Protein AF-A0A0L0NVH7-F1 (afdb_monomer_lite)

InterPro domains:
  IPR021384 Mediator complex, subunit Med21 [PF11221] (30-185)
  IPR021384 Mediator complex, subunit Med21 [PTHR13381] (30-192)
  IPR037212 Mediator complex, subunit Med7/Med21-like [SSF140718] (31-183)

Foldseek 3Di:
DDDDDDPDDDPPPPPPPPPDPPVVVVVVVQVVLVVVLVVLVVVLVVLVVVLVVLCVVVVDDDQPDPDCPPPSNVVVPDDDPDDDDPDDDDDDDDDDDDDDDDDPDPDDDSVVVSVVSVVVSVVSVVVSVVSLVPNPCVPPDPVNVVVVVVVVVVVVVVVVVVVVVVVVVVVVVVVVVVVVVVVVVVVVVVVVD

Radius of gyration: 39.33 Å; chains: 1; bounding box: 90×64×109 Å

Secondary structure (DSSP, 8-state):
---------------------HHHHHHHHHHHHHHHHHHHHHHHHHHHHHHHHHHHHH-PPPPSSSSTT-HHHHHHTSPPTTS---------------------PPPPPHHHHHHHHHHHHHHHHHHHHHHHHT-TTTT--HHHHHHHHHHHHHHHHHHHHHHHHHHHHHHHHHHHHHHHHHHHHHHHHHHH-

Organism: Candidozyma auris (NCBI:txid498019)

Sequence (193 aa):
MNLQPIGCILHAHITPVSRKRKANSTFLAMSDRLTQLQICLDQLVAQFNATINYVNTQGELAPLDEDKTSVINMAANAPLPGTKKENAEQQSQGGNSEASGASSRPKPSFDSVINELSTDIILKSRQISMIIDSLPGIGTLPETQLKMIGDLIEELDEVEKQREAKIKEKDELLKWCEDLIVDVSHGIFKTRT

pLDDT: mean 71.22, std 21.21, range [26.12, 97.31]

Structure (mmCIF, N/CA/C/O backbone):
data_AF-A0A0L0NVH7-F1
#
_entry.id   AF-A0A0L0NVH7-F1
#
loop_
_atom_site.group_PDB
_atom_site.id
_atom_site.type_symbol
_atom_site.label_atom_id
_atom_site.label_alt_id
_atom_site.label_comp_id
_atom_site.label_asym_id
_atom_site.label_entity_id
_atom_site.label_seq_id
_atom_site.pdbx_PDB_ins_code
_atom_site.Cartn_x
_atom_site.Cartn_y
_atom_site.Cartn_z
_atom_site.occupancy
_atom_site.B_iso_or_equiv
_atom_site.auth_seq_id
_atom_site.auth_comp_id
_atom_site.auth_asym_id
_atom_site.auth_atom_id
_atom_site.pdbx_PDB_model_num
ATOM 1 N N . MET A 1 1 ? -33.188 41.394 45.958 1.00 38.72 1 MET A N 1
ATOM 2 C CA . MET A 1 1 ? -34.129 41.054 44.868 1.00 38.72 1 MET A CA 1
ATOM 3 C C . MET A 1 1 ? -33.342 41.204 43.572 1.00 38.72 1 MET A C 1
ATOM 5 O O . MET A 1 1 ? -33.153 42.320 43.128 1.00 38.72 1 MET A O 1
ATOM 9 N N . ASN A 1 2 ? -32.507 40.240 43.186 1.00 41.91 2 ASN A N 1
ATOM 10 C CA . ASN A 1 2 ? -32.821 38.902 42.669 1.00 41.91 2 ASN A CA 1
ATOM 11 C C . ASN A 1 2 ? -33.554 38.999 41.323 1.00 41.91 2 ASN A C 1
ATOM 13 O O . ASN A 1 2 ? -34.722 39.362 41.326 1.00 41.91 2 ASN A O 1
ATOM 17 N N . LEU A 1 3 ? -32.825 38.749 40.229 1.00 41.28 3 LEU A N 1
ATOM 18 C CA . LEU A 1 3 ? -33.244 37.951 39.069 1.00 41.28 3 LEU A CA 1
ATOM 19 C C . LEU A 1 3 ? -32.033 37.788 38.117 1.00 41.28 3 LEU A C 1
ATOM 21 O O . LEU A 1 3 ? -31.679 38.698 37.371 1.00 41.28 3 LEU A O 1
ATOM 25 N N . GLN A 1 4 ? -31.379 36.625 38.176 1.00 43.84 4 GLN A N 1
ATOM 26 C CA . GLN A 1 4 ? -30.527 36.095 37.102 1.00 43.84 4 GLN A CA 1
ATOM 27 C C . GLN A 1 4 ? -31.413 35.297 36.132 1.00 43.84 4 GLN A C 1
ATOM 29 O O . GLN A 1 4 ? -32.248 34.524 36.606 1.00 43.84 4 GLN A O 1
ATOM 34 N N . PRO A 1 5 ? -31.208 35.371 34.807 1.00 49.81 5 PRO A N 1
ATOM 35 C CA . PRO A 1 5 ? -31.706 34.351 33.902 1.00 49.81 5 PRO A CA 1
ATOM 36 C C . PRO A 1 5 ? -30.690 33.205 33.805 1.00 49.81 5 PRO A C 1
ATOM 38 O O . PRO A 1 5 ? -29.581 33.350 33.292 1.00 49.81 5 PRO A O 1
ATOM 41 N N . ILE A 1 6 ? -31.102 32.052 34.323 1.00 50.00 6 ILE A N 1
ATOM 42 C CA . ILE A 1 6 ? -30.464 30.749 34.147 1.00 50.00 6 ILE A CA 1
ATOM 43 C C . ILE A 1 6 ? -30.726 30.315 32.700 1.00 50.00 6 ILE A C 1
ATOM 45 O O . ILE A 1 6 ? -31.843 29.952 32.349 1.00 50.00 6 ILE A O 1
ATOM 49 N N . GLY A 1 7 ? -29.699 30.376 31.857 1.00 41.56 7 GLY A N 1
ATOM 50 C CA . GLY A 1 7 ? -29.701 29.825 30.500 1.00 41.56 7 GLY A CA 1
ATOM 51 C C . GLY A 1 7 ? -28.622 28.758 30.369 1.00 41.56 7 GLY A C 1
ATOM 52 O O . GLY A 1 7 ? -27.663 28.930 29.622 1.00 41.56 7 GLY A O 1
ATOM 53 N N . CYS A 1 8 ? -28.724 27.695 31.169 1.00 39.62 8 CYS A N 1
ATOM 54 C CA . CYS A 1 8 ? -27.818 26.556 31.089 1.00 39.62 8 CYS A CA 1
ATOM 55 C C . CYS A 1 8 ? -28.119 25.709 29.844 1.00 39.62 8 CYS A C 1
ATOM 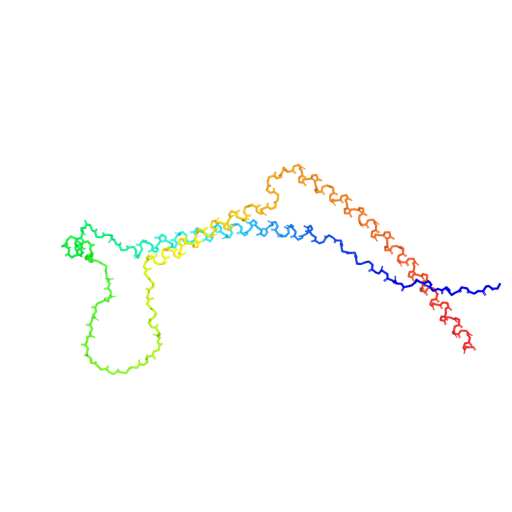57 O O . CYS A 1 8 ? -29.186 25.121 29.722 1.00 39.62 8 CYS A O 1
ATOM 59 N N . ILE A 1 9 ? -27.126 25.655 28.956 1.00 48.59 9 ILE A N 1
ATOM 60 C CA . ILE A 1 9 ? -26.458 24.418 28.534 1.00 48.59 9 ILE A CA 1
ATOM 61 C C . ILE A 1 9 ? -27.406 23.290 28.093 1.00 48.59 9 ILE A C 1
ATOM 63 O O . ILE A 1 9 ? -27.777 22.424 28.877 1.00 48.59 9 ILE A O 1
ATOM 67 N N . LEU A 1 10 ? -27.678 23.227 26.788 1.00 45.06 10 LEU A N 1
ATOM 68 C CA . LEU A 1 10 ? -27.978 21.958 26.124 1.00 45.06 10 LEU A CA 1
ATOM 69 C C . LEU A 1 10 ? -27.436 21.958 24.686 1.00 45.06 10 LEU A C 1
ATOM 71 O O . LEU A 1 10 ? -28.172 21.836 23.715 1.00 45.06 10 LEU A O 1
ATOM 75 N N . HIS A 1 11 ? -26.117 22.106 24.543 1.00 38.16 11 HIS A N 1
ATOM 76 C CA . HIS A 1 11 ? -25.425 21.607 23.355 1.00 38.16 11 HIS A CA 1
ATOM 77 C C . HIS A 1 11 ? -25.011 20.169 23.656 1.00 38.16 11 HIS A C 1
ATOM 79 O O . HIS A 1 11 ? -23.987 19.919 24.291 1.00 38.16 11 HIS A O 1
ATOM 85 N N . ALA A 1 12 ? -25.858 19.229 23.235 1.00 45.97 12 ALA A N 1
ATOM 86 C CA . ALA A 1 12 ? -25.551 17.810 23.193 1.00 45.97 12 ALA A CA 1
ATOM 87 C C . ALA A 1 12 ? -24.354 17.597 22.258 1.00 45.97 12 ALA A C 1
ATOM 89 O O . ALA A 1 12 ? -24.488 17.459 21.043 1.00 45.97 12 ALA A O 1
ATOM 90 N N . HIS A 1 13 ? -23.162 17.615 22.843 1.00 40.22 13 HIS A N 1
ATOM 91 C CA . HIS A 1 13 ? -21.930 17.229 22.186 1.00 40.22 13 HIS A CA 1
ATOM 92 C C . HIS A 1 13 ? -21.926 15.702 22.074 1.00 40.22 13 HIS A C 1
ATOM 94 O O . HIS A 1 13 ? -21.343 14.995 22.894 1.00 40.22 13 HIS A O 1
ATOM 100 N N . ILE A 1 14 ? -22.625 15.188 21.060 1.00 46.81 14 ILE A N 1
ATOM 10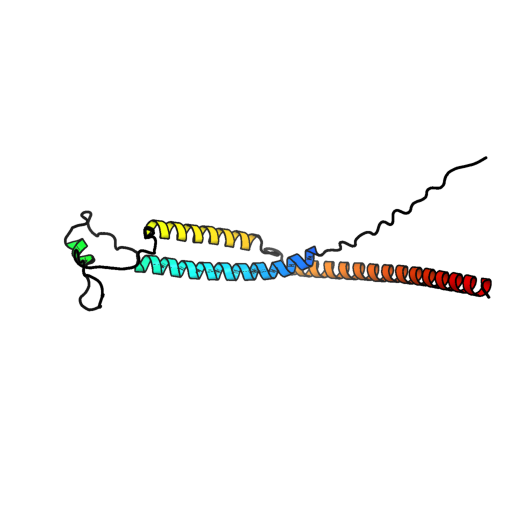1 C CA . ILE A 1 14 ? -22.396 13.840 20.546 1.00 46.81 14 ILE A CA 1
ATOM 102 C C . ILE A 1 14 ? -20.970 13.860 20.002 1.00 46.81 14 ILE A C 1
ATOM 104 O O . ILE A 1 14 ? -20.720 14.321 18.893 1.00 46.81 14 ILE A O 1
ATOM 108 N N . THR A 1 15 ? -20.014 13.424 20.815 1.00 45.91 15 THR A N 1
ATOM 109 C CA . THR A 1 15 ? -18.661 13.109 20.369 1.00 45.91 15 THR A CA 1
ATOM 110 C C . THR A 1 15 ? -18.765 11.909 19.426 1.00 45.91 15 THR A C 1
ATOM 112 O O . THR A 1 15 ? -19.093 10.811 19.885 1.00 45.91 15 THR A O 1
ATOM 115 N N . PRO A 1 16 ? -18.475 12.042 18.120 1.00 40.75 16 PRO A N 1
ATOM 116 C CA . PRO A 1 16 ? -18.252 10.865 17.303 1.00 40.75 16 PRO A CA 1
ATOM 117 C C . PRO A 1 16 ? -16.978 10.179 17.807 1.00 40.75 16 PRO A C 1
ATOM 119 O O . PRO A 1 16 ? -15.889 10.757 17.797 1.00 40.75 16 PRO A O 1
ATOM 122 N N . VAL A 1 17 ? -17.116 8.931 18.257 1.00 46.59 17 VAL A N 1
ATOM 123 C CA . VAL A 1 17 ? -16.001 8.011 18.506 1.00 46.59 17 VAL A CA 1
ATOM 124 C C . VAL A 1 17 ? -15.360 7.685 17.155 1.00 46.59 17 VAL A C 1
ATOM 126 O O . VAL A 1 17 ? -15.610 6.655 16.538 1.00 46.59 17 VAL A O 1
ATOM 129 N N . SER A 1 18 ? -14.519 8.593 16.670 1.00 49.69 18 SER A N 1
ATOM 130 C CA . SER A 1 18 ? -13.604 8.363 15.554 1.00 49.69 18 SER A CA 1
ATOM 131 C C . SER A 1 18 ? -12.388 7.584 16.065 1.00 49.69 18 SER A C 1
ATOM 133 O O . SER A 1 18 ? -11.266 8.086 16.085 1.00 49.69 18 SER A O 1
ATOM 135 N N . ARG A 1 19 ? -12.599 6.350 16.541 1.00 47.66 19 ARG A N 1
ATOM 136 C CA . ARG A 1 19 ? -11.511 5.451 16.960 1.00 47.66 19 ARG A CA 1
ATOM 137 C C . ARG A 1 19 ? -10.939 4.724 15.742 1.00 47.66 19 ARG A C 1
ATOM 139 O O . ARG A 1 19 ? -11.607 3.918 15.105 1.00 47.66 19 ARG A O 1
ATOM 146 N N . LYS A 1 20 ? -9.683 5.055 15.428 1.00 48.06 20 LYS A N 1
ATOM 147 C CA . LYS A 1 20 ? -8.670 4.223 14.754 1.00 48.06 20 LYS A CA 1
ATOM 148 C C . LYS A 1 20 ? -9.175 3.244 13.669 1.00 48.06 20 LYS A C 1
ATOM 150 O O . LYS A 1 20 ? -8.911 2.052 13.729 1.00 48.06 20 LYS A O 1
ATOM 155 N N . ARG A 1 21 ? -9.726 3.750 12.559 1.00 42.91 21 ARG A N 1
ATOM 156 C CA . ARG A 1 21 ? -9.699 3.000 11.276 1.00 42.91 21 ARG A CA 1
ATOM 157 C C . ARG A 1 21 ? -8.318 2.987 10.605 1.00 42.91 21 ARG A C 1
ATOM 159 O O . ARG A 1 21 ? -8.155 2.388 9.548 1.00 42.91 21 ARG A O 1
ATOM 166 N N . LYS A 1 22 ? -7.318 3.658 11.189 1.00 46.81 22 LYS A N 1
ATOM 167 C CA . LYS A 1 22 ? -6.007 3.822 10.552 1.00 46.81 22 LYS A CA 1
ATOM 168 C C . LYS A 1 22 ? -5.185 2.527 10.561 1.00 46.81 22 LYS A C 1
ATOM 170 O O . LYS A 1 22 ? -4.561 2.243 9.552 1.00 46.81 22 LYS A O 1
ATOM 175 N N . ALA A 1 23 ? -5.276 1.710 11.618 1.00 49.28 23 ALA A N 1
ATOM 176 C CA . ALA A 1 23 ? -4.489 0.477 11.761 1.00 49.28 23 ALA A CA 1
ATOM 177 C C . ALA A 1 23 ? -4.936 -0.654 10.809 1.00 49.28 23 ALA A C 1
ATOM 179 O O . ALA A 1 23 ? -4.098 -1.254 10.135 1.00 49.28 23 ALA A O 1
ATOM 180 N N . ASN A 1 24 ? -6.249 -0.879 10.658 1.00 44.22 24 ASN A N 1
ATOM 181 C CA . ASN A 1 24 ? -6.768 -1.898 9.731 1.00 44.22 24 ASN A CA 1
ATOM 182 C C . ASN A 1 24 ? -6.586 -1.511 8.255 1.00 44.22 24 ASN A C 1
ATOM 184 O O . ASN A 1 24 ? -6.377 -2.382 7.415 1.00 44.22 24 ASN A O 1
ATOM 188 N N . SER A 1 25 ? -6.604 -0.210 7.938 1.00 46.91 25 SER A N 1
ATOM 189 C CA . SER A 1 25 ? -6.302 0.267 6.583 1.00 46.91 25 SER A CA 1
ATOM 190 C C . SER A 1 25 ? -4.847 0.000 6.197 1.00 46.91 25 SER A C 1
ATOM 192 O O . SER A 1 25 ? -4.583 -0.328 5.045 1.00 46.91 25 SER A O 1
ATOM 194 N N . THR A 1 26 ? -3.904 0.121 7.136 1.00 52.88 26 THR A N 1
ATOM 195 C CA . THR A 1 26 ? -2.488 -0.177 6.878 1.00 52.88 26 THR A CA 1
ATOM 196 C C . THR A 1 26 ? -2.218 -1.664 6.684 1.00 52.88 26 THR A C 1
ATOM 198 O O . THR A 1 26 ? -1.390 -1.982 5.844 1.00 52.88 26 THR A O 1
ATOM 201 N N . PHE A 1 27 ? -2.913 -2.576 7.379 1.00 48.00 27 PHE A N 1
ATOM 202 C CA . PHE A 1 27 ? -2.698 -4.025 7.221 1.00 48.00 27 PHE A CA 1
ATOM 203 C C . PHE A 1 27 ? -3.230 -4.573 5.885 1.00 48.00 27 PHE A C 1
ATOM 205 O O . PHE A 1 27 ? -2.530 -5.314 5.198 1.00 48.00 27 PHE A O 1
ATOM 212 N N . LEU A 1 28 ? -4.422 -4.138 5.457 1.00 47.91 28 LEU A N 1
ATOM 213 C CA . LEU A 1 28 ? -4.937 -4.436 4.112 1.00 47.91 28 LEU A CA 1
ATOM 214 C C . LEU A 1 28 ? -4.070 -3.794 3.013 1.00 47.91 28 LEU A C 1
ATOM 216 O O . LEU A 1 28 ? -3.830 -4.430 1.992 1.00 47.91 28 LEU A O 1
ATOM 220 N N . ALA A 1 29 ? -3.506 -2.603 3.251 1.00 49.56 29 ALA A N 1
ATOM 221 C CA . ALA A 1 29 ? -2.498 -2.016 2.364 1.00 49.56 29 ALA A CA 1
ATOM 222 C C . ALA A 1 29 ? -1.133 -2.748 2.403 1.00 49.56 29 ALA A C 1
ATOM 224 O O . ALA A 1 29 ? -0.428 -2.741 1.396 1.00 49.56 29 ALA A O 1
ATOM 225 N N . MET A 1 30 ? -0.749 -3.403 3.516 1.00 54.41 30 MET A N 1
ATOM 226 C CA . MET A 1 30 ? 0.515 -4.161 3.628 1.00 54.41 30 MET A CA 1
ATOM 227 C C . MET A 1 30 ? 0.563 -5.328 2.639 1.00 54.41 30 MET A C 1
ATOM 229 O O . MET A 1 30 ? 1.554 -5.493 1.928 1.00 54.41 30 MET A O 1
ATOM 233 N N . SER A 1 31 ? -0.492 -6.150 2.610 1.00 55.06 31 SER A N 1
ATOM 234 C CA . SER A 1 31 ? -0.561 -7.329 1.736 1.00 55.06 31 SER A CA 1
ATOM 235 C C . SER A 1 31 ? -0.782 -6.935 0.273 1.00 55.06 31 SER A C 1
ATOM 237 O O . SER A 1 31 ? -0.197 -7.545 -0.626 1.00 55.06 31 SER A O 1
ATOM 239 N N . ASP A 1 32 ? -1.542 -5.860 0.039 1.00 71.62 32 ASP A N 1
ATOM 240 C CA . ASP A 1 32 ? -1.750 -5.290 -1.291 1.00 71.62 32 ASP A CA 1
ATOM 241 C C . ASP A 1 32 ? -0.441 -4.763 -1.897 1.00 71.62 32 ASP A C 1
ATOM 243 O O . ASP A 1 32 ? -0.165 -5.015 -3.066 1.00 71.62 32 ASP A O 1
ATOM 247 N N . ARG A 1 33 ? 0.444 -4.134 -1.105 1.00 78.25 33 ARG A N 1
ATOM 248 C CA . ARG A 1 33 ? 1.718 -3.595 -1.615 1.00 78.25 33 ARG A CA 1
ATOM 249 C C . ARG A 1 33 ? 2.728 -4.674 -1.999 1.00 78.25 33 ARG A C 1
ATOM 251 O O . ARG A 1 33 ? 3.415 -4.523 -3.008 1.00 78.25 33 ARG A O 1
ATOM 258 N N . LEU A 1 34 ? 2.807 -5.765 -1.234 1.00 82.25 34 LEU A N 1
ATOM 259 C CA . LEU A 1 34 ? 3.659 -6.906 -1.585 1.00 82.25 34 LEU A CA 1
ATOM 260 C C . LEU A 1 34 ? 3.122 -7.639 -2.824 1.00 82.25 34 LEU A C 1
ATOM 262 O O . LEU A 1 34 ? 3.884 -7.959 -3.733 1.00 82.25 34 LEU A O 1
ATOM 266 N N . THR A 1 35 ? 1.803 -7.834 -2.901 1.00 82.88 35 THR A N 1
ATOM 267 C CA . THR A 1 35 ? 1.150 -8.414 -4.086 1.00 82.88 35 THR A CA 1
ATOM 268 C C . THR A 1 35 ? 1.348 -7.519 -5.313 1.00 82.88 35 THR A C 1
ATOM 270 O O . THR A 1 35 ? 1.653 -7.998 -6.402 1.00 82.88 35 THR A O 1
ATOM 273 N N . GLN A 1 36 ? 1.264 -6.202 -5.139 1.00 81.94 36 GLN A N 1
ATOM 274 C CA . GLN A 1 36 ? 1.531 -5.220 -6.184 1.00 81.94 36 GLN A CA 1
ATOM 275 C C . GLN A 1 36 ? 2.992 -5.238 -6.643 1.00 81.94 36 GLN A C 1
ATOM 277 O O . GLN A 1 36 ? 3.238 -5.110 -7.839 1.00 81.94 36 GLN A O 1
ATOM 282 N N . LEU A 1 37 ? 3.960 -5.424 -5.738 1.00 85.12 37 LEU A N 1
ATOM 283 C CA . LEU A 1 37 ? 5.363 -5.610 -6.116 1.00 85.12 37 LEU A CA 1
ATOM 284 C C . LEU A 1 37 ? 5.528 -6.839 -7.017 1.00 85.12 37 LEU A C 1
ATOM 286 O O . LEU A 1 37 ? 6.188 -6.743 -8.049 1.00 85.12 37 LEU A O 1
ATOM 290 N N . GLN A 1 38 ? 4.889 -7.955 -6.656 1.00 85.62 38 GLN A N 1
ATOM 291 C CA . GLN A 1 38 ? 4.924 -9.182 -7.449 1.00 85.62 38 GLN A CA 1
ATOM 292 C C . GLN A 1 38 ? 4.336 -8.959 -8.849 1.00 85.62 38 GLN A C 1
ATOM 294 O O . GLN A 1 38 ? 4.995 -9.247 -9.842 1.00 85.62 38 GLN A O 1
ATOM 299 N N . ILE A 1 39 ? 3.155 -8.340 -8.943 1.00 85.38 39 ILE A N 1
ATOM 300 C CA . ILE A 1 39 ? 2.516 -8.015 -10.228 1.00 85.38 39 ILE A CA 1
ATOM 301 C C . ILE A 1 39 ? 3.399 -7.077 -11.065 1.00 85.38 39 ILE A C 1
ATOM 303 O O . ILE A 1 39 ? 3.528 -7.265 -12.273 1.00 85.38 39 ILE A O 1
ATOM 307 N N . CYS A 1 40 ? 4.019 -6.067 -10.449 1.00 82.44 40 CYS A N 1
ATOM 308 C CA . CYS A 1 40 ? 4.920 -5.147 -11.145 1.00 82.44 40 CYS A CA 1
ATOM 309 C C . CYS A 1 40 ? 6.172 -5.854 -11.681 1.00 82.44 40 CYS A C 1
ATOM 311 O O . CYS A 1 40 ? 6.618 -5.534 -12.781 1.00 82.44 40 CYS A O 1
ATOM 313 N N . LEU A 1 41 ? 6.727 -6.809 -10.933 1.00 86.31 41 LEU A N 1
ATOM 314 C CA . LEU A 1 41 ? 7.876 -7.601 -11.366 1.00 86.31 41 LEU A CA 1
ATOM 315 C C . LEU A 1 41 ? 7.494 -8.540 -12.518 1.00 86.31 41 LEU A C 1
ATOM 317 O O . LEU A 1 41 ? 8.198 -8.584 -13.525 1.00 86.31 41 LEU A O 1
ATOM 321 N N . ASP A 1 42 ? 6.347 -9.213 -12.424 1.00 87.75 42 ASP A N 1
ATOM 322 C CA . ASP A 1 42 ? 5.844 -10.095 -13.483 1.00 87.75 42 ASP A CA 1
ATOM 323 C C . ASP A 1 42 ? 5.567 -9.313 -14.780 1.00 87.75 42 ASP A C 1
ATOM 325 O O . ASP A 1 42 ? 5.934 -9.744 -15.877 1.00 87.75 42 ASP A O 1
ATOM 329 N N . GLN A 1 43 ? 4.990 -8.112 -14.660 1.00 85.75 43 GLN A N 1
ATOM 330 C CA . GLN A 1 43 ? 4.791 -7.195 -15.785 1.00 85.75 43 GLN A CA 1
ATOM 331 C C . GLN A 1 43 ? 6.117 -6.746 -16.408 1.00 85.75 43 GLN A C 1
ATOM 333 O O . GLN A 1 43 ? 6.220 -6.706 -17.632 1.00 85.75 43 GLN A O 1
ATOM 338 N N . LEU A 1 44 ? 7.136 -6.451 -15.595 1.00 87.25 44 LEU A N 1
ATOM 339 C CA . LEU A 1 44 ? 8.455 -6.049 -16.083 1.00 87.25 44 LEU A CA 1
ATOM 340 C C . LEU A 1 44 ? 9.107 -7.168 -16.909 1.00 87.25 44 LEU A C 1
ATOM 342 O O . LEU A 1 44 ? 9.616 -6.916 -17.999 1.00 87.25 44 LEU A O 1
ATOM 346 N N . VAL A 1 45 ? 9.059 -8.413 -16.428 1.00 87.75 45 VAL A N 1
ATOM 347 C CA . VAL A 1 45 ? 9.623 -9.574 -17.138 1.00 87.75 45 VAL A CA 1
ATOM 348 C C . VAL A 1 45 ? 8.893 -9.827 -18.460 1.00 87.75 45 VAL A C 1
ATOM 350 O O . VAL A 1 45 ? 9.537 -10.068 -19.485 1.00 87.75 45 VAL A O 1
ATOM 353 N N . ALA A 1 46 ? 7.562 -9.720 -18.467 1.00 87.31 46 ALA A N 1
ATOM 354 C CA . ALA A 1 46 ? 6.768 -9.840 -19.687 1.00 87.31 46 ALA A CA 1
ATOM 355 C C . ALA A 1 46 ? 7.116 -8.742 -20.708 1.00 87.31 46 ALA A C 1
ATOM 357 O O . ALA A 1 46 ? 7.290 -9.032 -21.894 1.00 87.31 46 ALA A O 1
ATOM 358 N N . GLN A 1 47 ? 7.280 -7.499 -20.247 1.00 83.62 47 GLN A N 1
ATOM 359 C CA . GLN A 1 47 ? 7.691 -6.375 -21.087 1.00 83.62 47 GLN A CA 1
ATOM 360 C C . GLN A 1 47 ? 9.105 -6.568 -21.640 1.00 83.62 47 GLN A C 1
ATOM 362 O O . GLN A 1 47 ? 9.299 -6.385 -22.835 1.00 83.62 47 GLN A O 1
ATOM 367 N N . PHE A 1 48 ? 10.068 -7.040 -20.841 1.00 86.12 48 PHE A N 1
ATOM 368 C CA . PHE A 1 48 ? 11.415 -7.365 -21.326 1.00 86.12 48 PHE A CA 1
ATOM 369 C C . PHE A 1 48 ? 11.410 -8.422 -22.434 1.00 86.12 48 PHE A C 1
ATOM 371 O O . PHE A 1 48 ? 12.105 -8.266 -23.437 1.00 86.12 48 PHE A O 1
ATOM 378 N N . ASN A 1 49 ? 10.621 -9.487 -22.276 1.00 87.38 49 ASN A N 1
ATOM 379 C CA . ASN A 1 49 ? 10.516 -10.535 -23.289 1.00 87.38 49 ASN A CA 1
ATOM 380 C C . ASN A 1 49 ? 9.895 -9.995 -24.590 1.00 87.38 49 ASN A C 1
ATOM 382 O O . ASN A 1 49 ? 10.402 -10.266 -25.678 1.00 87.38 49 ASN A O 1
ATOM 386 N N . ALA A 1 50 ? 8.857 -9.161 -24.477 1.00 83.06 50 ALA A N 1
ATOM 387 C CA . ALA A 1 50 ? 8.250 -8.486 -25.620 1.00 83.06 50 ALA A CA 1
ATOM 388 C C . ALA A 1 50 ? 9.236 -7.536 -26.323 1.00 83.06 50 ALA A C 1
ATOM 390 O O . ALA A 1 50 ? 9.329 -7.577 -27.548 1.00 83.06 50 ALA A O 1
ATOM 391 N N . THR A 1 51 ? 10.020 -6.750 -25.574 1.00 84.81 51 THR A N 1
ATOM 392 C CA . THR A 1 51 ? 11.081 -5.884 -26.114 1.00 84.81 51 THR A CA 1
ATOM 393 C C . THR A 1 51 ? 12.115 -6.687 -26.884 1.00 84.81 51 THR A C 1
ATOM 395 O O . THR A 1 51 ? 12.425 -6.353 -28.022 1.00 84.81 51 THR A O 1
ATOM 398 N N . ILE A 1 52 ? 12.635 -7.767 -26.295 1.00 85.31 52 ILE A N 1
ATOM 399 C CA . ILE A 1 52 ? 13.663 -8.598 -26.930 1.00 85.31 52 ILE A CA 1
ATOM 400 C C . ILE A 1 52 ? 13.111 -9.275 -28.186 1.00 85.31 52 ILE A C 1
ATOM 402 O O . ILE A 1 52 ? 13.772 -9.264 -29.220 1.00 85.31 52 ILE A O 1
ATOM 406 N N . ASN A 1 53 ? 11.888 -9.807 -28.145 1.00 85.12 53 ASN A N 1
ATOM 407 C CA . ASN A 1 53 ? 11.263 -10.406 -29.326 1.00 85.12 53 ASN A CA 1
ATOM 408 C C . ASN A 1 53 ? 10.983 -9.365 -30.416 1.00 85.12 53 ASN A C 1
ATOM 410 O O . ASN A 1 53 ? 11.142 -9.660 -31.600 1.00 85.12 53 ASN A O 1
ATOM 414 N N . TYR A 1 54 ? 10.601 -8.144 -30.043 1.00 84.31 54 TYR A N 1
ATOM 415 C CA . TYR A 1 54 ? 10.407 -7.045 -30.984 1.00 84.31 54 TYR A CA 1
ATOM 416 C C . TYR A 1 54 ? 11.730 -6.622 -31.637 1.00 84.31 54 TYR A C 1
ATOM 418 O O . TYR A 1 54 ? 11.805 -6.534 -32.859 1.00 84.31 54 TYR A O 1
ATOM 426 N N . VAL A 1 55 ? 12.801 -6.463 -30.852 1.00 84.06 55 VAL A N 1
ATOM 427 C CA . VAL A 1 55 ? 14.156 -6.195 -31.363 1.00 84.06 55 VAL A CA 1
ATOM 428 C C . VAL A 1 55 ? 14.644 -7.329 -32.263 1.00 84.06 55 VAL A C 1
ATOM 430 O O . VAL A 1 55 ? 15.222 -7.072 -33.306 1.00 84.06 55 VAL A O 1
ATOM 433 N N . ASN A 1 56 ? 14.376 -8.584 -31.913 1.00 83.12 56 ASN A N 1
ATOM 434 C CA . ASN A 1 56 ? 14.813 -9.734 -32.704 1.00 83.12 56 ASN A CA 1
ATOM 435 C C . ASN A 1 56 ? 14.041 -9.886 -34.029 1.00 83.12 56 ASN A C 1
ATOM 437 O O . ASN A 1 56 ? 14.576 -10.389 -35.010 1.00 83.12 56 ASN A O 1
ATOM 441 N N . THR A 1 57 ? 12.771 -9.474 -34.071 1.00 79.44 57 THR A N 1
ATOM 442 C CA . THR A 1 57 ? 11.916 -9.633 -35.264 1.00 79.44 57 THR A CA 1
ATOM 443 C C . THR A 1 57 ? 11.900 -8.416 -36.183 1.00 79.44 57 THR A C 1
ATOM 445 O O . THR A 1 57 ? 11.680 -8.581 -37.380 1.00 79.44 57 THR A O 1
ATOM 448 N N . GLN A 1 58 ? 12.110 -7.215 -35.639 1.00 73.50 58 GLN A N 1
ATOM 449 C CA . GLN A 1 58 ? 12.057 -5.944 -36.371 1.00 73.50 58 GLN A CA 1
ATOM 450 C C . GLN A 1 58 ? 13.390 -5.192 -36.373 1.00 73.50 58 GLN A C 1
ATOM 452 O O . GLN A 1 58 ? 13.495 -4.156 -37.028 1.00 73.50 58 GLN A O 1
ATOM 457 N N . GLY A 1 59 ? 14.395 -5.687 -35.644 1.00 69.88 59 GLY A N 1
ATOM 458 C CA . GLY A 1 59 ? 15.756 -5.177 -35.708 1.00 69.88 59 GLY A CA 1
ATOM 459 C C . GLY A 1 59 ? 16.318 -5.450 -37.091 1.00 69.88 59 GLY A C 1
ATOM 460 O O . GLY A 1 59 ? 16.696 -6.572 -37.420 1.00 69.88 59 GLY A O 1
ATOM 461 N N . GLU A 1 60 ? 16.323 -4.420 -37.923 1.00 59.12 60 GLU A N 1
ATOM 462 C CA . GLU A 1 60 ? 16.972 -4.465 -39.222 1.00 59.12 60 GLU A CA 1
ATOM 463 C C . GLU A 1 60 ? 18.477 -4.676 -38.989 1.00 59.12 60 GLU A C 1
ATOM 465 O O . GLU A 1 60 ? 19.092 -3.967 -38.187 1.00 59.12 60 GLU A O 1
ATOM 470 N N . LEU A 1 61 ? 19.072 -5.693 -39.625 1.00 58.75 61 LEU A N 1
ATOM 471 C CA . LEU A 1 61 ? 20.507 -5.930 -39.494 1.00 58.75 61 LEU A CA 1
ATOM 472 C C . LEU A 1 61 ? 21.252 -4.712 -40.045 1.00 58.75 61 LEU A C 1
ATOM 474 O O . LEU A 1 61 ? 20.967 -4.245 -41.149 1.00 58.75 61 LEU A O 1
ATOM 478 N N . ALA A 1 62 ? 22.212 -4.208 -39.271 1.00 60.75 62 ALA A N 1
ATOM 479 C CA . ALA A 1 62 ? 23.044 -3.097 -39.702 1.00 60.75 62 ALA A CA 1
ATOM 480 C C . ALA A 1 62 ? 23.753 -3.448 -41.028 1.00 60.75 62 ALA A C 1
ATOM 482 O O . ALA A 1 62 ? 24.254 -4.571 -41.163 1.00 60.75 62 ALA A O 1
ATOM 483 N N . PRO A 1 63 ? 23.824 -2.510 -41.992 1.00 56.66 63 PRO A N 1
ATOM 484 C CA . PRO A 1 63 ? 24.648 -2.683 -43.180 1.00 56.66 63 PRO A CA 1
ATOM 485 C C . PRO A 1 63 ? 26.097 -2.944 -42.755 1.00 56.66 63 PRO A C 1
ATOM 487 O O . PRO A 1 63 ? 26.632 -2.240 -41.901 1.00 56.66 63 PRO A O 1
ATOM 490 N N . LEU A 1 64 ? 26.730 -3.960 -43.337 1.00 58.75 64 LEU A N 1
ATOM 491 C CA . LEU A 1 64 ? 28.119 -4.333 -43.042 1.00 58.75 64 LEU A CA 1
ATOM 492 C C . LEU A 1 64 ? 29.135 -3.405 -43.733 1.00 58.75 64 LEU A C 1
ATOM 494 O O . LEU A 1 64 ? 30.335 -3.526 -43.503 1.00 58.75 64 LEU A O 1
ATOM 498 N N . ASP A 1 65 ? 28.645 -2.505 -44.584 1.00 57.06 65 ASP A N 1
ATOM 499 C CA . ASP A 1 65 ? 29.408 -1.601 -45.441 1.00 57.06 65 ASP A CA 1
ATOM 500 C C . ASP A 1 65 ? 28.693 -0.235 -45.503 1.00 57.06 65 ASP A C 1
ATOM 502 O O . ASP A 1 65 ? 27.456 -0.205 -45.489 1.00 57.06 65 ASP A O 1
ATOM 506 N N . GLU A 1 66 ? 29.444 0.874 -45.565 1.00 58.66 66 GLU A N 1
ATOM 507 C CA . GLU A 1 66 ? 28.923 2.264 -45.527 1.00 58.66 66 GLU A CA 1
ATOM 508 C C . GLU A 1 66 ? 27.964 2.555 -46.701 1.00 58.66 66 GLU A C 1
ATOM 510 O O . GLU A 1 66 ? 27.000 3.318 -46.572 1.00 58.66 66 GLU A O 1
ATOM 515 N N . ASP A 1 67 ? 28.167 1.876 -47.833 1.00 54.75 67 ASP A N 1
ATOM 516 C CA . ASP A 1 67 ? 27.306 1.966 -49.006 1.00 54.75 67 ASP A CA 1
ATOM 517 C C . ASP A 1 67 ? 26.090 1.032 -48.888 1.00 54.75 67 ASP A C 1
ATOM 519 O O . ASP A 1 67 ? 26.152 -0.184 -49.107 1.00 54.75 67 ASP A O 1
ATOM 523 N N . LYS A 1 68 ? 24.914 1.624 -48.631 1.00 56.03 68 LYS A N 1
ATOM 524 C CA . LYS A 1 68 ? 23.606 0.933 -48.539 1.00 56.03 68 LYS A CA 1
ATOM 525 C C . LYS A 1 68 ? 23.245 0.041 -49.740 1.00 56.03 68 LYS A C 1
ATOM 527 O O . LYS A 1 68 ? 22.356 -0.794 -49.617 1.00 56.03 68 LYS A O 1
ATOM 532 N N . THR A 1 69 ? 23.897 0.215 -50.889 1.00 58.47 69 THR A N 1
ATOM 533 C CA . THR A 1 69 ? 23.658 -0.549 -52.131 1.00 58.47 69 THR A CA 1
ATOM 534 C C . THR A 1 69 ? 24.788 -1.519 -52.495 1.00 58.47 69 THR A C 1
ATOM 536 O O . THR A 1 69 ? 24.739 -2.137 -53.556 1.00 58.47 69 THR A O 1
ATOM 539 N N . SER A 1 70 ? 25.786 -1.698 -51.622 1.00 52.69 70 SER A N 1
ATOM 540 C CA . SER A 1 70 ? 26.862 -2.675 -51.820 1.00 52.69 70 SER A CA 1
ATOM 541 C C . SER A 1 70 ? 26.294 -4.094 -51.973 1.00 52.69 70 SER A C 1
ATOM 543 O O . SER A 1 70 ? 25.363 -4.499 -51.270 1.00 52.69 70 SER A O 1
ATOM 545 N N . VAL A 1 71 ? 26.869 -4.873 -52.894 1.00 59.00 71 VAL A N 1
ATOM 546 C CA . VAL A 1 71 ? 26.461 -6.256 -53.222 1.00 59.00 71 VAL A CA 1
ATOM 547 C C . VAL A 1 71 ? 26.455 -7.149 -51.972 1.00 59.00 71 VAL A C 1
ATOM 549 O O . VAL A 1 71 ? 25.658 -8.078 -51.868 1.00 59.00 71 VAL A O 1
ATOM 552 N N . ILE A 1 72 ? 27.298 -6.816 -50.992 1.00 59.75 72 ILE A N 1
ATOM 553 C CA . ILE A 1 72 ? 27.412 -7.474 -49.687 1.00 59.75 72 ILE A CA 1
ATOM 554 C C . ILE A 1 72 ? 26.155 -7.230 -48.833 1.00 59.75 72 ILE A C 1
ATOM 556 O O . ILE A 1 72 ? 25.606 -8.173 -48.265 1.00 59.75 72 ILE A O 1
ATOM 560 N N . ASN A 1 73 ? 25.644 -5.995 -48.811 1.00 58.78 73 ASN A N 1
ATOM 561 C CA . ASN A 1 73 ? 24.416 -5.622 -48.102 1.00 58.78 73 ASN A CA 1
ATOM 562 C C . ASN A 1 73 ? 23.164 -6.205 -48.789 1.00 58.78 73 ASN A C 1
ATOM 564 O O . ASN A 1 73 ? 22.237 -6.648 -48.113 1.00 58.78 73 ASN A O 1
ATOM 568 N N . MET A 1 74 ? 23.152 -6.292 -50.127 1.00 60.50 74 MET A N 1
ATOM 569 C CA . MET A 1 74 ? 22.085 -6.976 -50.879 1.00 60.50 74 MET A CA 1
ATOM 570 C C . MET A 1 74 ? 22.087 -8.498 -50.677 1.00 60.50 74 MET A C 1
ATOM 572 O O . MET A 1 74 ? 21.018 -9.097 -50.594 1.00 60.50 74 MET A O 1
ATOM 576 N N . ALA A 1 75 ? 23.260 -9.131 -50.581 1.00 61.44 75 ALA A N 1
ATOM 577 C CA . ALA A 1 75 ? 23.377 -10.566 -50.327 1.00 61.44 75 ALA A CA 1
ATOM 578 C C . ALA A 1 75 ? 22.997 -10.938 -48.883 1.00 61.44 75 ALA A C 1
ATOM 580 O O . ALA A 1 75 ? 22.371 -11.973 -48.670 1.00 61.44 75 ALA A O 1
ATOM 581 N N . ALA A 1 76 ? 23.314 -10.082 -47.905 1.00 59.25 76 ALA A N 1
ATOM 582 C CA . ALA A 1 76 ? 22.911 -10.266 -46.509 1.00 59.25 76 ALA A CA 1
ATOM 583 C C . ALA A 1 76 ? 21.385 -10.158 -46.303 1.00 59.25 76 ALA A C 1
ATOM 585 O O . ALA A 1 76 ? 20.839 -10.827 -45.430 1.00 59.25 76 ALA A O 1
ATOM 586 N N . ASN A 1 77 ? 20.696 -9.368 -47.137 1.00 59.47 77 ASN A N 1
ATOM 587 C CA . ASN A 1 77 ? 19.234 -9.223 -47.137 1.00 59.47 77 ASN A CA 1
ATOM 588 C C . ASN A 1 77 ? 18.503 -10.153 -48.132 1.00 59.47 77 ASN A C 1
ATOM 590 O O . ASN A 1 77 ? 17.278 -10.072 -48.265 1.00 59.47 77 ASN A O 1
ATOM 594 N N . ALA A 1 78 ? 19.212 -11.037 -48.843 1.00 56.84 78 ALA A N 1
ATOM 595 C CA . ALA A 1 78 ? 18.604 -11.951 -49.807 1.00 56.84 78 ALA A CA 1
ATOM 596 C C . ALA A 1 78 ? 17.826 -13.085 -49.097 1.00 56.84 78 ALA A C 1
ATOM 598 O O . ALA A 1 78 ? 18.368 -13.737 -48.201 1.00 56.84 78 ALA A O 1
ATOM 599 N N . PRO A 1 79 ? 16.570 -13.380 -49.491 1.00 54.47 79 PRO A N 1
ATOM 600 C CA . PRO A 1 79 ? 15.824 -14.517 -48.954 1.00 54.47 79 PRO A CA 1
ATOM 601 C C . PRO A 1 79 ? 16.549 -15.848 -49.199 1.00 54.47 79 PRO A C 1
ATOM 603 O O . PRO A 1 79 ? 16.843 -16.199 -50.343 1.00 54.47 79 PRO A O 1
ATOM 606 N N . LEU A 1 80 ? 16.804 -16.618 -48.135 1.00 51.47 80 LEU A N 1
ATOM 607 C CA . LEU A 1 80 ? 17.312 -17.982 -48.273 1.00 51.47 80 LEU A CA 1
ATOM 608 C C . LEU A 1 80 ? 16.279 -18.859 -49.014 1.00 51.47 80 LEU A C 1
ATOM 610 O O . LEU A 1 80 ? 15.089 -18.819 -48.676 1.00 51.47 80 LEU A O 1
ATOM 614 N N . PRO A 1 81 ? 16.701 -19.688 -49.987 1.00 43.91 81 PRO A N 1
ATOM 615 C CA . PRO A 1 81 ? 15.808 -20.610 -50.678 1.00 43.91 81 PRO A CA 1
ATOM 616 C C . PRO A 1 81 ? 15.324 -21.698 -49.707 1.00 43.91 81 PRO A C 1
ATOM 618 O O . PRO A 1 81 ? 16.069 -22.613 -49.366 1.00 43.91 81 PRO A O 1
ATOM 621 N N . GLY A 1 82 ? 14.071 -21.595 -49.246 1.00 48.34 82 GLY A N 1
ATOM 622 C CA . GLY A 1 82 ? 13.443 -22.646 -48.434 1.00 48.34 82 GLY A CA 1
ATOM 623 C C . GLY A 1 82 ? 12.233 -22.253 -47.583 1.00 48.34 82 GLY A C 1
ATOM 624 O O . GLY A 1 82 ? 11.458 -23.133 -47.219 1.00 48.34 82 GLY A O 1
ATOM 625 N N . THR A 1 83 ? 11.996 -20.971 -47.297 1.00 49.44 83 THR A N 1
ATOM 626 C CA . THR A 1 83 ? 10.841 -20.546 -46.482 1.00 49.44 83 THR A CA 1
ATOM 627 C C . THR A 1 83 ? 9.911 -19.649 -47.289 1.00 49.44 83 THR A C 1
ATOM 629 O O . THR A 1 83 ? 10.211 -18.486 -47.550 1.00 49.44 83 THR A O 1
ATOM 632 N N . LYS A 1 84 ? 8.766 -20.215 -47.701 1.00 49.75 84 LYS A N 1
ATOM 633 C CA . LYS A 1 84 ? 7.642 -19.511 -48.338 1.00 49.75 84 LYS A CA 1
ATOM 634 C C . LYS A 1 84 ? 7.348 -18.188 -47.616 1.00 49.75 84 LYS A C 1
ATOM 636 O O . LYS A 1 84 ? 6.880 -18.196 -46.480 1.00 49.75 84 LYS A O 1
ATOM 641 N N . LYS A 1 85 ? 7.568 -17.071 -48.310 1.00 42.41 85 LYS A N 1
ATOM 642 C CA . LYS A 1 85 ? 6.927 -15.779 -48.049 1.00 42.41 85 LYS A CA 1
ATOM 643 C C . LYS A 1 85 ? 6.011 -15.482 -49.234 1.00 42.41 85 LYS A C 1
ATOM 645 O O . LYS A 1 85 ? 6.478 -15.134 -50.313 1.00 42.41 85 LYS A O 1
ATOM 650 N N . GLU A 1 86 ? 4.711 -15.663 -49.024 1.00 40.06 86 GLU A N 1
ATOM 651 C CA . GLU A 1 86 ? 3.669 -15.036 -49.835 1.00 40.06 86 GLU A CA 1
ATOM 652 C C . GLU A 1 86 ? 3.674 -13.537 -49.516 1.00 40.06 86 GLU A C 1
ATOM 654 O O . GLU A 1 86 ? 3.349 -13.143 -48.398 1.00 40.06 86 GLU A O 1
ATOM 659 N N . ASN A 1 87 ? 4.154 -12.733 -50.467 1.00 39.50 87 ASN A N 1
ATOM 660 C CA . ASN A 1 87 ? 3.654 -11.404 -50.842 1.00 39.50 87 ASN A CA 1
ATOM 661 C C . ASN A 1 87 ? 4.764 -10.607 -51.528 1.00 39.50 87 ASN A C 1
ATOM 663 O O . ASN A 1 87 ? 5.528 -9.886 -50.888 1.00 39.50 87 ASN A O 1
ATOM 667 N N . ALA A 1 88 ? 4.799 -10.704 -52.851 1.00 39.09 88 ALA A N 1
ATOM 668 C CA . ALA A 1 88 ? 5.337 -9.664 -53.708 1.00 39.09 88 ALA A CA 1
ATOM 669 C C . ALA A 1 88 ? 4.614 -9.745 -55.051 1.00 39.09 88 ALA A C 1
ATOM 671 O O . ALA A 1 88 ? 4.971 -10.561 -55.889 1.00 39.09 88 ALA A O 1
ATOM 672 N N . GLU A 1 89 ? 3.614 -8.889 -55.246 1.00 29.06 89 GLU A N 1
ATOM 673 C CA . GLU A 1 89 ? 3.284 -8.383 -56.575 1.00 29.06 89 GLU A CA 1
ATOM 674 C C . GLU A 1 89 ? 2.723 -6.964 -56.441 1.00 29.06 89 GLU A C 1
ATOM 676 O O . GLU A 1 89 ? 1.620 -6.719 -55.954 1.00 29.06 89 GLU A O 1
ATOM 681 N N . GLN A 1 90 ? 3.562 -6.009 -56.846 1.00 38.69 90 GLN A N 1
ATOM 682 C CA . GLN A 1 90 ? 3.140 -4.707 -57.333 1.00 38.69 90 GLN A CA 1
ATOM 683 C C . GLN A 1 90 ? 2.249 -4.919 -58.557 1.00 38.69 90 GLN A C 1
ATOM 685 O O . GLN A 1 90 ? 2.673 -5.545 -59.525 1.00 38.69 90 GLN A O 1
ATOM 690 N N . GLN A 1 91 ? 1.069 -4.308 -58.565 1.00 31.89 91 GLN A N 1
ATOM 691 C CA . GLN A 1 91 ? 0.357 -4.024 -59.803 1.00 31.89 91 GLN A CA 1
ATOM 692 C C . GLN A 1 91 ? -0.105 -2.574 -59.804 1.00 31.89 91 GLN A C 1
ATOM 694 O O . GLN A 1 91 ? -0.974 -2.161 -59.039 1.00 31.89 91 GLN A O 1
ATOM 699 N N . SER A 1 92 ? 0.478 -1.796 -60.711 1.00 32.31 92 SER A N 1
ATOM 700 C CA . SER A 1 92 ? -0.194 -0.642 -61.284 1.00 32.31 92 SER A CA 1
ATOM 701 C C . SER A 1 92 ? -1.068 -1.103 -62.452 1.00 32.31 92 SER A C 1
ATOM 703 O O . SER A 1 92 ? -0.547 -1.627 -63.433 1.00 32.31 92 SER A O 1
ATOM 705 N N . GLN A 1 93 ? -2.356 -0.759 -62.329 1.00 32.91 93 GLN A N 1
ATOM 706 C CA . GLN A 1 93 ? -3.357 -0.478 -63.369 1.00 32.91 93 GLN A CA 1
ATOM 707 C C . GLN A 1 93 ? -4.420 -1.557 -63.681 1.00 32.91 93 GLN A C 1
ATOM 709 O O . GLN A 1 93 ? -4.179 -2.501 -64.422 1.00 32.91 93 GLN A O 1
ATOM 714 N N . GLY A 1 94 ? -5.656 -1.279 -63.225 1.00 30.94 94 GLY A N 1
ATOM 715 C CA . GLY A 1 94 ? -6.902 -1.652 -63.913 1.00 30.94 94 GLY A CA 1
ATOM 716 C C . GLY A 1 94 ? -8.017 -2.272 -63.052 1.00 30.94 94 GLY A C 1
ATOM 717 O O . GLY A 1 94 ? -7.984 -3.467 -62.808 1.00 30.94 94 GLY A O 1
ATOM 718 N N . GLY A 1 95 ? -9.064 -1.494 -62.721 1.00 26.12 95 GLY A N 1
ATOM 719 C CA . GLY A 1 95 ? -10.432 -2.025 -62.534 1.00 26.12 95 GLY A CA 1
ATOM 720 C C . GLY A 1 95 ? -11.070 -1.986 -61.132 1.00 26.12 95 GLY A C 1
ATOM 721 O O . GLY A 1 95 ? -10.870 -2.889 -60.340 1.00 26.12 95 GLY A O 1
ATOM 722 N N . ASN A 1 96 ? -11.919 -0.970 -60.925 1.00 34.81 96 ASN A N 1
ATOM 723 C CA . ASN A 1 96 ? -13.166 -0.884 -60.133 1.00 34.81 96 ASN A CA 1
ATOM 724 C C . ASN A 1 96 ? -13.305 -1.396 -58.672 1.00 34.81 96 ASN A C 1
ATOM 726 O O . ASN A 1 96 ? -13.187 -2.578 -58.386 1.00 34.81 96 ASN A O 1
ATOM 730 N N . SER A 1 97 ? -13.827 -0.469 -57.848 1.00 41.25 97 SER A N 1
ATOM 731 C CA . SER A 1 97 ? -14.852 -0.644 -56.796 1.00 41.25 97 SER A CA 1
ATOM 732 C C . SER A 1 97 ? -14.532 -1.485 -55.550 1.00 41.25 97 SER A C 1
ATOM 734 O O . SER A 1 97 ? -14.666 -2.698 -55.570 1.00 41.25 97 SER A O 1
ATOM 736 N N . GLU A 1 98 ? -14.233 -0.826 -54.419 1.00 34.16 98 GLU A N 1
ATOM 737 C CA . GLU A 1 98 ? -15.177 -0.580 -53.298 1.00 34.16 98 GLU A CA 1
ATOM 738 C C . GLU A 1 98 ? -14.479 -0.356 -51.937 1.00 34.16 98 GLU A C 1
ATOM 740 O O . GLU A 1 98 ? -13.492 -0.994 -51.591 1.00 34.16 98 GLU A O 1
ATOM 745 N N . ALA A 1 99 ? -15.063 0.564 -51.158 1.00 37.22 99 ALA A N 1
ATOM 746 C CA . ALA A 1 99 ? -14.872 0.802 -49.722 1.00 37.22 99 ALA A CA 1
ATOM 747 C C . ALA A 1 99 ? -13.515 1.363 -49.236 1.00 37.22 99 ALA A C 1
ATOM 749 O O . ALA A 1 99 ? -12.725 0.716 -48.550 1.00 37.22 99 ALA A O 1
ATOM 750 N N . SER A 1 100 ? -13.313 2.664 -49.465 1.00 44.22 100 SER A N 1
ATOM 751 C CA . SER A 1 100 ? -12.427 3.497 -48.645 1.00 44.22 100 SER A CA 1
ATOM 752 C C . SER A 1 100 ? -12.946 3.577 -47.206 1.00 44.22 100 SER A C 1
ATOM 754 O O . SER A 1 100 ? -14.022 4.120 -46.963 1.00 44.22 100 SER A O 1
ATOM 756 N N . GLY A 1 101 ? -12.174 3.069 -46.244 1.00 46.09 101 GLY A N 1
ATOM 757 C CA . GLY A 1 101 ? -12.588 3.105 -44.844 1.00 46.09 101 GLY A CA 1
ATOM 758 C C . GLY A 1 101 ? -11.570 2.578 -43.840 1.00 46.09 101 GLY A C 1
ATOM 759 O O . GLY A 1 101 ? -11.940 1.758 -43.015 1.00 46.09 101 GLY A O 1
ATOM 760 N N . ALA A 1 102 ? -10.315 3.038 -43.868 1.00 40.91 102 ALA A N 1
ATOM 761 C CA . ALA A 1 102 ? -9.461 3.055 -42.674 1.00 40.91 102 ALA A CA 1
ATOM 762 C C . ALA A 1 102 ? -8.211 3.918 -42.903 1.00 40.91 102 ALA A C 1
ATOM 764 O O . ALA A 1 102 ? -7.395 3.651 -43.778 1.00 40.91 102 ALA A O 1
ATOM 765 N N . SER A 1 103 ? -8.076 4.958 -42.083 1.00 43.78 103 SER A N 1
ATOM 766 C CA . SER A 1 103 ? -6.894 5.808 -41.910 1.00 43.78 103 SER A CA 1
ATOM 767 C C . SER A 1 103 ? -5.575 5.012 -41.930 1.00 43.78 103 SER A C 1
ATOM 769 O O . SER A 1 103 ? -5.323 4.184 -41.052 1.00 43.78 103 SER A O 1
ATOM 771 N N . SER A 1 104 ? -4.706 5.288 -42.910 1.00 52.25 104 SER A N 1
ATOM 772 C CA . SER A 1 104 ? -3.319 4.815 -42.930 1.00 52.25 104 SER A CA 1
ATOM 773 C C . SER A 1 104 ? -2.499 5.609 -41.910 1.00 52.25 104 SER A C 1
ATOM 775 O O . SER A 1 104 ? -1.851 6.605 -42.239 1.00 52.25 104 SER A O 1
ATOM 777 N N . ARG A 1 105 ? -2.544 5.194 -40.643 1.00 51.81 105 ARG A N 1
ATOM 778 C CA . ARG A 1 105 ? -1.580 5.663 -39.643 1.00 51.81 105 ARG A CA 1
ATOM 779 C C . ARG A 1 105 ? -0.180 5.190 -40.075 1.00 51.81 105 ARG A C 1
ATOM 781 O O . ARG A 1 105 ? -0.025 3.991 -40.318 1.00 51.81 105 ARG A O 1
ATOM 788 N N . PRO A 1 106 ? 0.826 6.077 -40.195 1.00 58.72 106 PRO A N 1
ATOM 789 C CA . PRO A 1 106 ? 2.188 5.638 -40.463 1.00 58.72 106 PRO A CA 1
ATOM 790 C C . PRO A 1 106 ? 2.633 4.735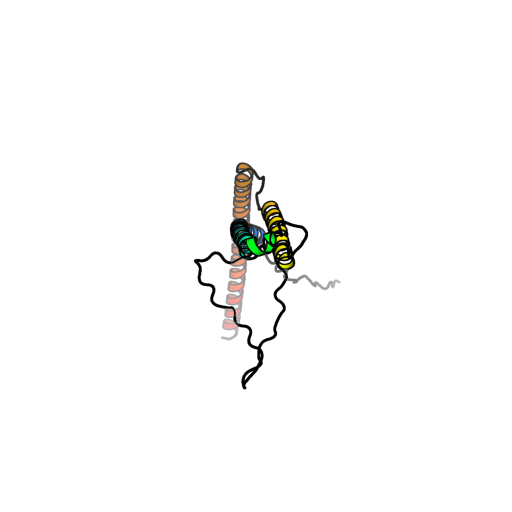 -39.311 1.00 58.72 106 PRO A C 1
ATOM 792 O O . PRO A 1 106 ? 2.446 5.084 -38.144 1.00 58.72 106 PRO A O 1
ATOM 795 N N . LYS A 1 107 ? 3.168 3.552 -39.635 1.00 62.81 107 LYS A N 1
ATOM 796 C CA . LYS A 1 107 ? 3.747 2.664 -38.622 1.00 62.81 107 LYS A CA 1
ATOM 797 C C . LYS A 1 107 ? 4.889 3.427 -37.929 1.00 62.81 107 LYS A C 1
ATOM 799 O O . LYS A 1 107 ? 5.701 4.021 -38.641 1.00 62.81 107 LYS A O 1
ATOM 804 N N . PRO A 1 108 ? 4.936 3.467 -36.587 1.00 69.62 108 PRO A N 1
ATOM 805 C CA . PRO A 1 108 ? 6.012 4.145 -35.872 1.00 69.62 108 PRO A CA 1
ATOM 806 C C . PRO A 1 108 ? 7.359 3.510 -36.239 1.00 69.62 108 PRO A C 1
ATOM 808 O O . PRO A 1 108 ? 7.435 2.301 -36.470 1.00 69.62 108 PRO A O 1
ATOM 811 N N . SER A 1 109 ? 8.412 4.325 -36.330 1.00 80.06 109 SER A N 1
ATOM 812 C CA . SER A 1 109 ? 9.762 3.826 -36.602 1.00 80.06 109 SER A CA 1
ATOM 813 C C . SER A 1 109 ? 10.221 2.892 -35.483 1.00 80.06 109 SER A C 1
ATOM 815 O O . SER A 1 109 ? 9.831 3.065 -34.325 1.00 80.06 109 SER A O 1
ATOM 817 N N . PHE A 1 110 ? 11.063 1.915 -35.825 1.00 81.44 110 PHE A N 1
ATOM 818 C CA . PHE A 1 110 ? 11.631 0.964 -34.867 1.00 81.44 110 PHE A CA 1
ATOM 819 C C . PHE A 1 110 ? 12.209 1.683 -33.640 1.00 81.44 110 PHE A C 1
ATOM 821 O O . PHE A 1 110 ? 11.799 1.397 -32.517 1.00 81.44 110 PHE A O 1
ATOM 828 N N . ASP A 1 111 ? 13.027 2.712 -33.864 1.00 83.00 111 ASP A N 1
ATOM 829 C CA . ASP A 1 111 ? 13.638 3.515 -32.800 1.00 83.00 111 ASP A CA 1
ATOM 830 C C . ASP A 1 111 ? 12.612 4.233 -31.916 1.00 83.00 111 ASP A C 1
ATOM 832 O O . ASP A 1 111 ? 12.805 4.347 -30.707 1.00 83.00 111 ASP A O 1
ATOM 836 N N . SER A 1 112 ? 11.496 4.700 -32.486 1.00 86.06 112 SER A N 1
ATOM 837 C CA . SER A 1 112 ? 10.431 5.342 -31.707 1.00 86.06 112 SER A CA 1
ATOM 838 C C . SER A 1 112 ? 9.767 4.349 -30.755 1.00 86.06 112 SER A C 1
ATOM 840 O O . SER A 1 112 ? 9.511 4.695 -29.604 1.00 86.06 112 SER A O 1
ATOM 842 N N . VAL A 1 113 ? 9.521 3.120 -31.217 1.00 85.00 113 VAL A N 1
ATOM 843 C CA . VAL A 1 113 ? 8.922 2.056 -30.397 1.00 85.00 113 VAL A CA 1
ATOM 844 C C . VAL A 1 113 ? 9.896 1.587 -29.317 1.00 85.00 113 VAL A C 1
ATOM 846 O O . VAL A 1 113 ? 9.497 1.402 -28.171 1.00 85.00 113 VAL A O 1
ATOM 849 N N . ILE A 1 114 ? 11.185 1.451 -29.645 1.00 86.38 114 ILE A N 1
ATOM 850 C CA . ILE A 1 114 ? 12.220 1.096 -28.666 1.00 86.38 114 ILE A CA 1
ATOM 851 C C . ILE A 1 114 ? 12.366 2.177 -27.595 1.00 86.38 114 ILE A C 1
ATOM 853 O O . ILE A 1 114 ? 12.470 1.846 -26.414 1.00 86.38 114 ILE A O 1
ATOM 857 N N . ASN A 1 115 ? 12.333 3.455 -27.973 1.00 88.19 115 ASN A N 1
ATOM 858 C CA . ASN A 1 115 ? 12.428 4.559 -27.020 1.00 88.19 115 ASN A CA 1
ATOM 859 C C . ASN A 1 115 ? 11.202 4.645 -26.100 1.00 88.19 115 ASN A C 1
ATOM 861 O O . ASN A 1 115 ? 11.359 4.867 -24.898 1.00 88.19 115 ASN A O 1
ATOM 865 N N . GLU A 1 116 ? 9.995 4.424 -26.625 1.00 88.56 116 GLU A N 1
ATOM 866 C CA . GLU A 1 116 ? 8.763 4.356 -25.827 1.00 88.56 116 GLU A CA 1
ATOM 867 C C . GLU A 1 116 ? 8.812 3.194 -24.826 1.00 88.56 116 GLU A C 1
ATOM 869 O O . GLU A 1 116 ? 8.617 3.387 -23.625 1.00 88.56 116 GLU A O 1
ATOM 874 N N . LEU A 1 117 ? 9.177 2.003 -25.302 1.00 87.00 117 LEU A N 1
ATOM 875 C CA . LEU A 1 117 ? 9.258 0.792 -24.490 1.00 87.00 117 LEU A CA 1
ATOM 876 C C . LEU A 1 117 ? 10.368 0.868 -23.430 1.00 87.00 117 LEU A C 1
ATOM 878 O O . LEU A 1 117 ? 10.171 0.462 -22.287 1.00 87.00 117 LEU A O 1
ATOM 882 N N . SER A 1 118 ? 11.515 1.455 -23.773 1.00 87.31 118 SER A N 1
ATOM 883 C CA . SER A 1 118 ? 12.607 1.706 -22.823 1.00 87.31 118 SER A CA 1
ATOM 884 C C . SER A 1 118 ? 12.204 2.725 -21.757 1.00 87.31 118 SER A C 1
ATOM 886 O O . SER A 1 118 ? 12.540 2.559 -20.585 1.00 87.31 118 SER A O 1
ATOM 888 N N . THR A 1 119 ? 11.441 3.756 -22.134 1.00 89.94 119 THR A N 1
ATOM 889 C CA . THR A 1 119 ? 10.904 4.736 -21.182 1.00 89.94 119 THR A CA 1
ATOM 890 C C . THR A 1 119 ? 9.941 4.068 -20.201 1.00 89.94 119 THR A C 1
ATOM 892 O O . THR A 1 119 ? 10.053 4.305 -18.998 1.00 89.94 119 THR A O 1
ATOM 895 N N . ASP A 1 120 ? 9.050 3.190 -20.673 1.00 87.62 120 ASP A N 1
ATOM 896 C CA . ASP A 1 120 ? 8.122 2.454 -19.806 1.00 87.62 120 ASP A CA 1
ATOM 897 C C . ASP A 1 120 ? 8.864 1.533 -18.824 1.00 87.62 120 ASP A C 1
ATOM 899 O O . ASP A 1 120 ? 8.609 1.581 -17.622 1.00 87.62 120 ASP A O 1
ATOM 903 N N . ILE A 1 121 ? 9.876 0.791 -19.289 1.00 88.94 121 ILE A N 1
ATOM 904 C CA . ILE A 1 121 ? 10.725 -0.053 -18.428 1.00 88.94 121 ILE A CA 1
ATOM 905 C C . ILE A 1 121 ? 11.421 0.777 -17.336 1.00 88.94 121 ILE A C 1
ATOM 907 O O . ILE A 1 121 ? 11.452 0.375 -16.169 1.00 88.94 121 ILE A O 1
ATOM 911 N N . ILE A 1 122 ? 11.955 1.955 -17.675 1.00 90.19 122 ILE A N 1
ATOM 912 C CA . ILE A 1 122 ? 12.617 2.846 -16.707 1.00 90.19 122 ILE A CA 1
ATOM 913 C C . ILE A 1 122 ? 11.611 3.382 -15.681 1.00 90.19 122 ILE A C 1
ATOM 915 O O . ILE A 1 122 ? 11.885 3.386 -14.475 1.00 90.19 122 ILE A O 1
ATOM 919 N N . LEU A 1 123 ? 10.433 3.816 -16.133 1.00 88.56 123 LEU A N 1
ATOM 920 C CA . LEU A 1 123 ? 9.374 4.305 -15.251 1.00 88.56 123 LEU A CA 1
ATOM 921 C C . LEU A 1 123 ? 8.856 3.193 -14.328 1.00 88.56 123 LEU A C 1
ATOM 923 O O . LEU A 1 123 ? 8.691 3.432 -13.130 1.00 88.56 123 LEU A O 1
ATOM 927 N N . LYS A 1 124 ? 8.694 1.968 -14.841 1.00 84.75 124 LYS A N 1
ATOM 928 C CA . LYS A 1 124 ? 8.346 0.772 -14.061 1.00 84.75 124 LYS A CA 1
ATOM 929 C C . LYS A 1 124 ? 9.414 0.428 -13.031 1.00 84.75 124 LYS A C 1
ATOM 931 O O . LYS A 1 124 ? 9.074 0.177 -11.878 1.00 84.75 124 LYS A O 1
ATOM 936 N N . SER A 1 125 ? 10.696 0.497 -13.388 1.00 85.69 125 SER A N 1
ATOM 937 C CA . SER A 1 125 ? 11.794 0.292 -12.436 1.00 85.69 125 SER A CA 1
ATOM 938 C C . SER A 1 125 ? 11.763 1.317 -11.299 1.00 85.69 125 SER A C 1
ATOM 940 O O . SER A 1 125 ? 11.923 0.943 -10.139 1.00 85.69 125 SER A O 1
ATOM 942 N N . ARG A 1 126 ? 11.506 2.600 -11.596 1.00 86.38 126 ARG A N 1
ATOM 943 C CA . ARG A 1 126 ? 11.332 3.631 -10.557 1.00 86.38 126 ARG A CA 1
ATOM 944 C C . ARG A 1 126 ? 10.101 3.351 -9.694 1.00 86.38 126 ARG A C 1
ATOM 946 O O . ARG A 1 126 ? 10.167 3.499 -8.476 1.00 86.38 126 ARG A O 1
ATOM 953 N N . GLN A 1 127 ? 8.988 2.950 -10.308 1.00 84.25 127 GLN A N 1
ATOM 954 C CA . GLN A 1 127 ? 7.767 2.587 -9.591 1.00 84.25 127 GLN A CA 1
ATOM 955 C C . GLN A 1 127 ? 8.021 1.423 -8.623 1.00 84.25 127 GLN A C 1
ATOM 957 O O . GLN A 1 127 ? 7.548 1.471 -7.491 1.00 84.25 127 GLN A O 1
ATOM 962 N N . ILE A 1 128 ? 8.801 0.421 -9.034 1.00 84.69 128 ILE A N 1
ATOM 963 C CA . ILE A 1 128 ? 9.217 -0.703 -8.187 1.00 84.69 128 ILE A CA 1
ATOM 964 C C . ILE A 1 128 ? 10.052 -0.213 -6.999 1.00 84.69 128 ILE A C 1
ATOM 966 O O . ILE A 1 128 ? 9.750 -0.590 -5.870 1.00 84.69 128 ILE A O 1
ATOM 970 N N . SER A 1 129 ? 11.028 0.677 -7.205 1.00 84.62 129 SER A N 1
ATOM 971 C CA . SER A 1 129 ? 11.796 1.271 -6.098 1.00 84.62 129 SER A CA 1
ATOM 972 C C . SER A 1 129 ? 10.896 2.014 -5.108 1.00 84.62 129 SER A C 1
ATOM 974 O O . SER A 1 129 ? 10.969 1.770 -3.910 1.00 84.62 129 SER A O 1
ATOM 976 N N . MET A 1 130 ? 9.956 2.829 -5.600 1.00 82.88 130 MET A N 1
ATOM 977 C CA . MET A 1 130 ? 8.976 3.502 -4.738 1.00 82.88 130 MET A CA 1
ATOM 978 C C . MET A 1 130 ? 8.047 2.514 -4.019 1.00 82.88 130 MET A C 1
ATOM 980 O O . MET A 1 130 ? 7.585 2.792 -2.913 1.00 82.88 130 MET A O 1
ATOM 984 N N . ILE A 1 131 ? 7.738 1.369 -4.639 1.00 82.62 131 ILE A N 1
ATOM 985 C CA . ILE A 1 131 ? 6.994 0.278 -4.006 1.00 82.62 131 ILE A CA 1
ATOM 986 C C . ILE A 1 131 ? 7.774 -0.311 -2.844 1.00 82.62 131 ILE A C 1
ATOM 988 O O . ILE A 1 131 ? 7.215 -0.384 -1.750 1.00 82.62 131 ILE A O 1
ATOM 992 N N . ILE A 1 132 ? 9.047 -0.625 -3.062 1.00 83.06 132 ILE A N 1
ATOM 993 C CA . ILE A 1 132 ? 9.957 -1.158 -2.049 1.00 83.06 132 ILE A CA 1
ATOM 994 C C . ILE A 1 132 ? 10.107 -0.179 -0.876 1.00 83.06 132 ILE A C 1
ATOM 996 O O . ILE A 1 132 ? 9.917 -0.582 0.267 1.00 83.06 132 ILE A O 1
ATOM 1000 N N . ASP A 1 133 ? 10.344 1.106 -1.143 1.00 82.94 133 ASP A N 1
ATOM 1001 C CA . ASP A 1 133 ? 10.549 2.123 -0.096 1.00 82.94 133 ASP A CA 1
ATOM 1002 C C . ASP A 1 133 ? 9.300 2.348 0.764 1.00 82.94 133 ASP A C 1
ATOM 1004 O O . ASP A 1 133 ? 9.374 2.687 1.943 1.00 82.94 133 ASP A O 1
ATOM 1008 N N . SER A 1 134 ? 8.126 2.151 0.168 1.00 81.44 134 SER A N 1
ATOM 1009 C CA . SER A 1 134 ? 6.844 2.253 0.863 1.00 81.44 134 SER A CA 1
ATOM 1010 C C . SER A 1 134 ? 6.402 0.953 1.539 1.00 81.44 134 SER A C 1
ATOM 1012 O O . SER A 1 134 ? 5.290 0.919 2.071 1.00 81.44 134 SER A O 1
ATOM 1014 N N . LEU A 1 135 ? 7.208 -0.120 1.486 1.00 80.00 135 LEU A N 1
ATOM 1015 C CA . LEU A 1 135 ? 6.836 -1.379 2.118 1.00 80.00 135 LEU A CA 1
ATOM 1016 C C . LEU A 1 135 ? 6.719 -1.168 3.634 1.00 80.00 135 LEU A C 1
ATOM 1018 O O . LEU A 1 135 ? 7.687 -0.802 4.305 1.00 80.00 135 LEU A O 1
ATOM 1022 N N . PRO A 1 136 ? 5.531 -1.395 4.206 1.00 73.19 136 PRO A N 1
ATOM 1023 C CA . PRO A 1 136 ? 5.329 -1.228 5.633 1.00 73.19 136 PRO A CA 1
ATOM 1024 C C . PRO A 1 136 ? 6.138 -2.281 6.396 1.00 73.19 136 PRO A C 1
ATOM 1026 O O . PRO A 1 136 ? 6.148 -3.455 6.038 1.00 73.19 136 PRO A O 1
ATOM 1029 N N . GLY A 1 137 ? 6.831 -1.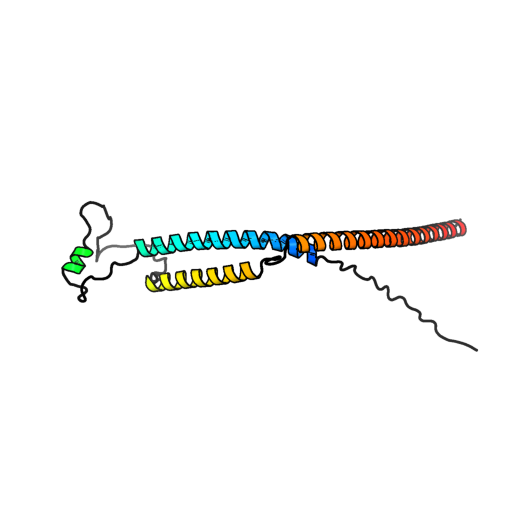855 7.451 1.00 71.44 137 GLY A N 1
ATOM 1030 C CA . GLY A 1 137 ? 7.696 -2.740 8.234 1.00 71.44 137 GLY A CA 1
ATOM 1031 C C . GLY A 1 137 ? 9.055 -3.043 7.594 1.00 71.44 137 GLY A C 1
ATOM 1032 O O . GLY A 1 137 ? 9.785 -3.878 8.127 1.00 71.44 137 GLY A O 1
ATOM 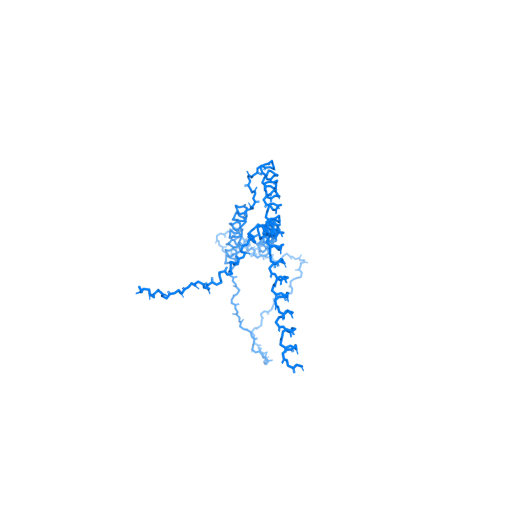1033 N N . ILE A 1 138 ? 9.438 -2.367 6.501 1.00 73.81 138 ILE A N 1
ATOM 1034 C CA . ILE A 1 138 ? 10.804 -2.468 5.975 1.00 73.81 138 ILE A CA 1
ATOM 1035 C C . ILE A 1 138 ? 11.802 -1.965 7.033 1.00 73.81 138 ILE A C 1
ATOM 1037 O O . ILE A 1 138 ? 11.717 -0.838 7.518 1.00 73.81 138 ILE A O 1
ATOM 1041 N N . GLY A 1 139 ? 12.717 -2.841 7.454 1.00 70.88 139 GLY A N 1
ATOM 1042 C CA . GLY A 1 139 ? 13.745 -2.524 8.451 1.00 70.88 139 GLY A CA 1
ATOM 1043 C C . GLY A 1 139 ? 13.316 -2.599 9.922 1.00 70.88 139 GLY A C 1
ATOM 1044 O O . GLY A 1 139 ? 14.140 -2.299 10.785 1.00 70.88 139 GLY A O 1
ATOM 1045 N N . THR A 1 140 ? 12.085 -3.012 10.254 1.00 80.50 140 THR A N 1
ATOM 1046 C CA . THR A 1 140 ? 11.717 -3.268 11.659 1.00 80.50 140 THR A CA 1
ATOM 1047 C C . THR A 1 140 ? 12.031 -4.711 12.050 1.00 80.50 140 THR A C 1
ATOM 1049 O O . THR A 1 140 ? 11.709 -5.651 11.325 1.00 80.50 140 THR A O 1
ATOM 1052 N N . LEU A 1 141 ? 12.680 -4.897 13.205 1.00 85.00 141 LEU A N 1
ATOM 1053 C CA . LEU A 1 141 ? 12.957 -6.235 13.728 1.00 85.00 141 LEU A CA 1
ATOM 1054 C C . LEU A 1 14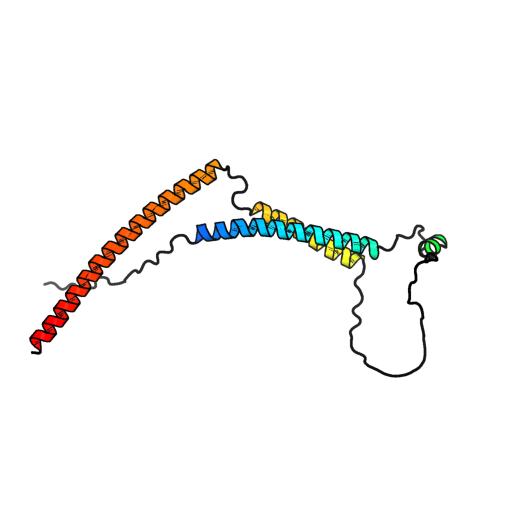1 ? 11.647 -6.940 14.126 1.00 85.00 141 LEU A C 1
ATOM 1056 O O . LEU A 1 141 ? 10.747 -6.282 14.661 1.00 85.00 141 LEU A O 1
ATOM 1060 N N . PRO A 1 142 ? 11.561 -8.273 13.962 1.00 83.50 142 PRO A N 1
ATOM 1061 C CA . PRO A 1 142 ? 10.388 -9.052 14.364 1.00 83.50 142 PRO A CA 1
ATOM 1062 C C . PRO A 1 142 ? 10.003 -8.861 15.834 1.00 83.50 142 PRO A C 1
ATOM 1064 O O . PRO A 1 142 ? 8.825 -8.796 16.165 1.00 83.50 142 PRO A O 1
ATOM 1067 N N . GLU A 1 143 ? 10.990 -8.707 16.716 1.00 85.31 143 GLU A N 1
ATOM 1068 C CA . GLU A 1 143 ? 10.763 -8.467 18.144 1.00 85.31 143 GLU A CA 1
ATOM 1069 C C . GLU A 1 143 ? 10.024 -7.145 18.399 1.00 85.31 143 GLU A C 1
ATOM 1071 O O . GLU A 1 143 ? 9.043 -7.109 19.140 1.00 85.31 143 GLU A O 1
ATOM 1076 N N . THR A 1 144 ? 10.428 -6.066 17.724 1.00 85.00 144 THR A N 1
ATOM 1077 C CA . THR A 1 144 ? 9.754 -4.764 17.815 1.00 85.00 144 THR A CA 1
ATOM 1078 C C . THR A 1 144 ? 8.330 -4.831 17.267 1.00 85.00 144 THR A C 1
ATOM 1080 O O . THR A 1 144 ? 7.429 -4.206 17.825 1.00 85.00 144 THR A O 1
ATOM 1083 N N . GLN A 1 145 ? 8.107 -5.600 16.196 1.00 85.19 145 GLN A N 1
ATOM 1084 C CA . GLN A 1 145 ? 6.769 -5.812 15.636 1.00 85.19 145 GLN A CA 1
ATOM 1085 C C . GLN A 1 145 ? 5.867 -6.573 16.618 1.00 85.19 145 GLN A C 1
ATOM 1087 O O . GLN A 1 145 ? 4.734 -6.160 16.849 1.00 85.19 145 GLN A O 1
ATOM 1092 N N . LEU A 1 146 ? 6.374 -7.639 17.245 1.00 87.81 146 LEU A N 1
ATOM 1093 C CA . LEU A 1 146 ? 5.635 -8.415 18.247 1.00 87.81 146 LEU A CA 1
ATOM 1094 C C . LEU A 1 146 ? 5.321 -7.595 19.497 1.00 87.81 146 LEU A C 1
ATOM 1096 O O . LEU A 1 146 ? 4.202 -7.662 20.001 1.00 87.81 146 LEU A O 1
ATOM 1100 N N . LYS A 1 147 ? 6.270 -6.778 19.963 1.00 90.56 147 LYS A N 1
ATOM 1101 C CA . LYS A 1 147 ? 6.032 -5.855 21.074 1.00 90.56 147 LYS A CA 1
ATOM 1102 C C . LYS A 1 147 ? 4.922 -4.859 20.742 1.00 90.56 147 LYS A C 1
ATOM 1104 O O . LYS A 1 147 ? 3.995 -4.705 21.524 1.00 90.56 147 LYS A O 1
ATOM 1109 N N . MET A 1 148 ? 4.968 -4.254 19.554 1.00 86.31 148 MET A N 1
ATOM 1110 C CA . MET A 1 148 ? 3.921 -3.337 19.096 1.00 86.31 148 MET A CA 1
ATOM 1111 C C . MET A 1 148 ? 2.548 -4.019 19.024 1.00 86.31 148 MET A C 1
ATOM 1113 O O . MET A 1 148 ? 1.545 -3.403 19.367 1.00 86.31 148 MET A O 1
ATOM 1117 N N . ILE A 1 149 ? 2.491 -5.285 18.600 1.00 89.75 149 ILE A N 1
ATOM 1118 C CA . ILE A 1 149 ? 1.252 -6.074 18.619 1.00 89.75 149 ILE A CA 1
ATOM 1119 C C . ILE A 1 149 ? 0.757 -6.260 20.058 1.00 89.75 149 ILE A C 1
ATOM 1121 O O . ILE A 1 149 ? -0.428 -6.058 20.307 1.00 89.75 149 ILE A O 1
ATOM 1125 N N . GLY A 1 150 ? 1.645 -6.599 20.995 1.00 92.31 150 GLY A N 1
ATOM 1126 C CA . GLY A 1 150 ? 1.311 -6.716 22.417 1.00 92.31 150 GLY A CA 1
ATOM 1127 C C . GLY A 1 150 ? 0.731 -5.423 22.993 1.00 92.31 150 GLY A C 1
ATOM 1128 O O . GLY A 1 150 ? -0.364 -5.443 23.549 1.00 92.31 150 GLY A O 1
ATOM 1129 N N . ASP A 1 151 ? 1.407 -4.296 22.764 1.00 93.56 151 ASP A N 1
ATOM 1130 C CA . ASP A 1 151 ? 0.966 -2.975 23.228 1.00 93.56 151 ASP A CA 1
ATOM 1131 C C . ASP A 1 151 ? -0.410 -2.597 22.633 1.00 93.56 151 ASP A C 1
ATOM 1133 O O . ASP A 1 151 ? -1.271 -2.042 23.315 1.00 93.56 151 ASP A O 1
ATOM 1137 N N . LEU A 1 152 ? -0.653 -2.925 21.357 1.00 93.25 152 LEU A N 1
ATOM 1138 C CA . LEU A 1 152 ? -1.940 -2.680 20.696 1.00 93.25 152 LEU A CA 1
ATOM 1139 C C . LEU A 1 152 ? -3.069 -3.564 21.237 1.00 93.25 152 LEU A C 1
ATOM 1141 O O . LEU A 1 152 ? -4.213 -3.114 21.264 1.00 93.25 152 LEU A O 1
ATOM 1145 N N . ILE A 1 153 ? -2.772 -4.803 21.638 1.00 93.94 153 ILE A N 1
ATOM 1146 C CA . ILE A 1 153 ? -3.749 -5.701 22.268 1.00 93.94 153 ILE A CA 1
ATOM 1147 C C . ILE A 1 153 ? -4.164 -5.142 23.628 1.00 93.94 153 ILE A C 1
ATOM 1149 O O . ILE A 1 153 ? -5.357 -5.072 23.911 1.00 93.94 153 ILE A O 1
ATOM 1153 N N . GLU A 1 154 ? -3.202 -4.698 24.437 1.00 95.69 154 GLU A N 1
ATOM 1154 C CA . GLU A 1 154 ? -3.480 -4.079 25.736 1.00 95.69 154 GLU A CA 1
ATOM 1155 C C . GLU A 1 154 ? -4.306 -2.794 25.578 1.00 95.69 154 GLU A C 1
ATOM 1157 O O . GLU A 1 154 ? -5.310 -2.601 26.265 1.00 95.69 154 GLU A O 1
ATOM 1162 N N . GLU A 1 155 ? -3.950 -1.938 24.612 1.00 95.19 155 GLU A N 1
ATOM 1163 C CA . GLU A 1 155 ? -4.736 -0.737 24.322 1.00 95.19 155 GLU A CA 1
ATOM 1164 C C . GLU A 1 155 ? -6.166 -1.085 23.874 1.00 95.19 155 GLU A C 1
ATOM 1166 O O . GLU A 1 155 ? -7.115 -0.386 24.235 1.00 95.19 155 GLU A O 1
ATOM 1171 N N . LEU A 1 156 ? -6.340 -2.152 23.087 1.00 94.19 156 LEU A N 1
ATOM 1172 C CA . LEU A 1 156 ? -7.652 -2.590 22.617 1.00 94.19 156 LEU A CA 1
ATOM 1173 C C . LEU A 1 156 ? -8.536 -3.090 23.767 1.00 94.19 156 LEU A C 1
ATOM 1175 O O . LEU A 1 156 ? -9.712 -2.728 23.808 1.00 94.19 156 LEU A O 1
ATOM 1179 N N . ASP A 1 157 ? -7.969 -3.853 24.702 1.00 96.38 157 ASP A N 1
ATOM 1180 C CA . ASP A 1 157 ? -8.680 -4.365 25.880 1.00 96.38 157 ASP A CA 1
ATOM 1181 C C . ASP A 1 157 ? -9.193 -3.219 26.768 1.00 96.38 157 ASP A C 1
ATOM 1183 O O . ASP A 1 157 ? -10.377 -3.143 27.106 1.00 96.38 157 ASP A O 1
ATOM 1187 N N . GLU A 1 158 ? -8.343 -2.229 27.047 1.00 96.00 158 GLU A N 1
ATOM 1188 C CA . GLU A 1 158 ? -8.734 -1.053 27.831 1.00 96.00 158 GLU A CA 1
ATOM 1189 C C . GLU A 1 158 ? -9.820 -0.223 27.116 1.00 96.00 158 GLU A C 1
ATOM 1191 O O . GLU A 1 158 ? -10.799 0.235 27.715 1.00 96.00 158 GLU A O 1
ATOM 1196 N N . VAL A 1 159 ? -9.696 -0.063 25.798 1.00 95.19 159 VAL A N 1
ATOM 1197 C CA . VAL A 1 159 ? -10.693 0.597 24.941 1.00 95.19 159 VAL A CA 1
ATOM 1198 C C . VAL A 1 159 ? -12.045 -0.119 24.985 1.00 95.19 159 VAL A C 1
ATOM 1200 O O . VAL A 1 159 ? -13.083 0.558 24.966 1.00 95.19 159 VAL A O 1
ATOM 1203 N N . GLU A 1 160 ? -12.046 -1.450 25.016 1.00 94.19 160 GLU A N 1
ATOM 1204 C CA . GLU A 1 160 ? -13.240 -2.291 25.080 1.00 94.19 160 GLU A CA 1
ATOM 1205 C C . GLU A 1 160 ? -13.900 -2.229 26.459 1.00 94.19 160 GLU A C 1
ATOM 1207 O O . GLU A 1 160 ? -15.106 -1.989 26.548 1.00 94.19 160 GLU A O 1
ATOM 1212 N N . LYS A 1 161 ? -13.113 -2.267 27.535 1.00 96.38 161 LYS A N 1
ATOM 1213 C CA . LYS A 1 161 ? -13.600 -2.066 28.905 1.00 96.38 161 LYS A CA 1
ATOM 1214 C C . LYS A 1 161 ? -14.262 -0.701 29.098 1.00 96.38 161 LYS A C 1
ATOM 1216 O O . LYS A 1 161 ? -15.341 -0.590 29.684 1.00 96.38 161 LYS A O 1
ATOM 1221 N N . GLN A 1 162 ? -13.665 0.357 28.547 1.00 94.75 162 GLN A N 1
ATOM 1222 C CA . GLN A 1 162 ? -14.279 1.689 28.540 1.00 94.75 162 GLN A CA 1
ATOM 1223 C C . GLN A 1 162 ? -15.590 1.712 27.751 1.00 94.75 162 GLN A C 1
ATOM 1225 O O . GLN A 1 162 ? -16.542 2.392 28.144 1.00 94.75 162 GLN A O 1
ATOM 1230 N N . ARG A 1 163 ? -15.651 0.983 26.629 1.00 95.06 163 ARG A N 1
ATOM 1231 C CA . ARG A 1 163 ? -16.870 0.858 25.826 1.00 95.06 163 ARG A CA 1
ATOM 1232 C C . ARG A 1 163 ? -17.969 0.159 26.623 1.00 95.06 163 ARG A C 1
ATOM 1234 O O . ARG A 1 163 ? -19.094 0.646 26.619 1.00 95.06 163 ARG A O 1
ATOM 1241 N N . GLU A 1 164 ? -17.651 -0.924 27.323 1.00 95.81 164 GLU A N 1
ATOM 1242 C CA . GLU A 1 164 ? -18.599 -1.649 28.171 1.00 95.81 164 GLU A CA 1
ATOM 1243 C C . GLU A 1 164 ? -19.141 -0.764 29.304 1.00 95.81 164 GLU A C 1
ATOM 1245 O O . GLU A 1 164 ? -20.355 -0.656 29.475 1.00 95.81 164 GLU A O 1
ATOM 1250 N N . ALA A 1 165 ? -18.269 -0.032 30.004 1.00 95.94 165 ALA A N 1
ATOM 1251 C CA . ALA A 1 165 ? -18.683 0.900 31.054 1.00 95.94 165 ALA A CA 1
ATOM 1252 C C . ALA A 1 165 ? -19.629 1.995 30.528 1.00 95.94 165 ALA A C 1
ATOM 1254 O O . ALA A 1 165 ? -20.636 2.313 31.162 1.00 95.94 165 ALA A O 1
ATOM 1255 N N . LYS A 1 166 ? -19.342 2.542 29.339 1.00 95.19 166 LYS A N 1
ATOM 1256 C CA . LYS A 1 166 ? -20.193 3.554 28.696 1.00 95.19 166 LYS A CA 1
ATOM 1257 C C . LYS A 1 166 ? -21.532 2.997 28.224 1.00 95.19 166 LYS A C 1
ATOM 1259 O O . LYS A 1 166 ? -22.532 3.708 28.281 1.00 95.19 166 LYS A O 1
ATOM 1264 N N . ILE A 1 167 ? -21.569 1.744 27.773 1.00 95.12 167 ILE A N 1
ATOM 1265 C CA . ILE A 1 167 ? -22.825 1.064 27.436 1.00 95.12 167 ILE A CA 1
ATOM 1266 C C . ILE A 1 167 ? -23.667 0.873 28.696 1.00 95.12 167 ILE A C 1
ATOM 1268 O O . ILE A 1 167 ? -24.850 1.198 28.671 1.00 95.12 167 ILE A O 1
ATOM 1272 N N . LYS A 1 168 ? -23.052 0.455 29.806 1.00 97.19 168 LYS A N 1
ATOM 1273 C CA . LYS A 1 168 ? -23.750 0.275 31.081 1.00 97.19 168 LYS A CA 1
ATOM 1274 C C . LYS A 1 168 ? -24.369 1.577 31.599 1.00 97.19 168 LYS A C 1
ATOM 1276 O O . LYS A 1 168 ? -25.549 1.595 31.925 1.00 97.19 168 LYS A O 1
ATOM 1281 N N . GLU A 1 169 ? -23.611 2.674 31.594 1.00 96.25 169 GLU A N 1
ATOM 1282 C CA . GLU A 1 169 ? -24.114 4.006 31.971 1.00 96.25 169 GLU A CA 1
ATOM 1283 C C . GLU A 1 169 ? -25.294 4.433 31.077 1.00 96.25 169 GLU A C 1
ATOM 1285 O O . GLU A 1 169 ? -26.318 4.920 31.559 1.00 96.25 169 GLU A O 1
ATOM 1290 N N . LYS A 1 170 ? -25.188 4.195 29.762 1.00 96.81 170 LYS A N 1
ATOM 1291 C CA . LYS A 1 170 ? -26.273 4.463 28.809 1.00 96.81 170 LYS A CA 1
ATOM 1292 C C . LYS A 1 170 ? -27.514 3.615 29.107 1.00 96.81 170 LYS A C 1
ATOM 1294 O O . LYS A 1 170 ? -28.621 4.128 28.985 1.00 96.81 170 LYS A O 1
ATOM 1299 N N . ASP A 1 171 ? -27.358 2.337 29.438 1.00 96.69 171 ASP A N 1
ATOM 1300 C CA . ASP A 1 171 ? -28.479 1.433 29.727 1.00 96.69 171 ASP A CA 1
ATOM 1301 C C . ASP A 1 171 ? -29.182 1.791 31.044 1.00 96.69 171 ASP A C 1
ATOM 1303 O O . ASP A 1 171 ? -30.410 1.768 31.108 1.00 96.69 171 ASP A O 1
ATOM 1307 N N . GLU A 1 172 ? -28.431 2.206 32.066 1.00 97.12 172 GLU A N 1
ATOM 1308 C CA . GLU A 1 172 ? -28.987 2.704 33.331 1.00 97.12 172 GLU A CA 1
ATOM 1309 C C . GLU A 1 172 ? -29.819 3.978 33.120 1.00 97.12 172 GLU A C 1
ATOM 1311 O O . GLU A 1 172 ? -30.957 4.068 33.588 1.00 97.12 172 GLU A O 1
ATOM 1316 N N . LEU A 1 173 ? -29.290 4.942 32.358 1.00 95.75 173 LEU A N 1
ATOM 1317 C CA . LEU A 1 173 ? -30.010 6.171 32.013 1.00 95.75 173 LEU A CA 1
ATOM 1318 C C . LEU A 1 173 ? -31.233 5.904 31.127 1.00 95.75 173 LEU A C 1
ATOM 1320 O O . LEU A 1 173 ? -32.267 6.552 31.299 1.00 95.75 173 LEU A O 1
ATOM 1324 N N . LEU A 1 174 ? -31.130 4.957 30.188 1.00 96.50 174 LEU A N 1
ATOM 1325 C CA . LEU A 1 174 ? -32.247 4.554 29.334 1.00 96.50 174 LEU A CA 1
ATOM 1326 C C . LEU A 1 174 ? -33.389 3.994 30.183 1.00 96.50 174 LEU A C 1
ATOM 1328 O O . LEU A 1 174 ? -34.518 4.452 30.044 1.00 96.50 174 LEU A O 1
ATOM 1332 N N . LYS A 1 175 ? -33.077 3.078 31.106 1.00 97.25 175 LYS A N 1
ATOM 1333 C CA . LYS A 1 175 ? -34.061 2.480 32.009 1.00 97.25 175 LYS A CA 1
ATOM 1334 C C . LYS A 1 175 ? -34.750 3.530 32.879 1.00 97.25 175 LYS A C 1
ATOM 1336 O O . LYS A 1 175 ? -35.967 3.514 33.010 1.00 97.25 175 LYS A O 1
ATOM 1341 N N . TRP A 1 176 ? -33.992 4.482 33.420 1.00 97.31 176 TRP A N 1
ATOM 1342 C CA . TRP A 1 176 ? -34.571 5.584 34.191 1.00 97.31 176 TRP A CA 1
ATOM 1343 C C . TRP A 1 176 ? -35.552 6.421 33.357 1.00 97.31 176 TRP A C 1
ATOM 1345 O O . TRP A 1 176 ? -36.630 6.779 33.828 1.00 97.31 176 TRP A O 1
ATOM 1355 N N . CYS A 1 177 ? -35.204 6.702 32.100 1.00 96.88 177 CYS A N 1
ATOM 1356 C CA . CYS A 1 177 ? -36.082 7.422 31.184 1.00 96.88 177 CYS A CA 1
ATOM 1357 C C . CYS A 1 177 ? -37.347 6.610 30.845 1.00 96.88 177 CYS A C 1
ATOM 1359 O O . CYS A 1 177 ? -38.443 7.167 30.816 1.00 96.88 177 CYS A O 1
ATOM 1361 N N . GLU A 1 178 ? -37.215 5.296 30.635 1.00 96.31 178 GLU A N 1
ATOM 1362 C CA . GLU A 1 178 ? -38.343 4.379 30.422 1.00 96.31 178 GLU A CA 1
ATOM 1363 C C . GLU A 1 178 ? -39.298 4.360 31.625 1.00 96.31 178 GLU A C 1
ATOM 1365 O O . GLU A 1 178 ? -40.508 4.494 31.436 1.00 96.31 178 GLU A O 1
ATOM 1370 N N . ASP A 1 179 ? -38.772 4.291 32.851 1.00 96.88 179 ASP A N 1
ATOM 1371 C CA . ASP A 1 179 ? -39.571 4.318 34.082 1.00 96.88 179 ASP A CA 1
ATOM 1372 C C . ASP A 1 179 ? -40.364 5.634 34.207 1.00 96.88 179 ASP A C 1
ATOM 1374 O O . ASP A 1 179 ? -41.569 5.624 34.463 1.00 96.88 179 ASP A O 1
ATOM 1378 N N . LEU A 1 180 ? -39.728 6.776 33.919 1.00 96.81 180 LEU A N 1
ATOM 1379 C CA . LEU A 1 180 ? -40.391 8.086 33.874 1.00 96.81 180 LEU A CA 1
ATOM 1380 C C . LEU A 1 180 ? -41.511 8.152 32.832 1.00 96.81 180 LEU A C 1
ATOM 1382 O O . LEU A 1 180 ? -42.567 8.730 33.094 1.00 96.81 180 LEU A O 1
ATOM 1386 N N . ILE A 1 181 ? -41.299 7.570 31.649 1.00 96.19 181 ILE A N 1
ATOM 1387 C CA . ILE A 1 181 ? -42.324 7.508 30.599 1.00 96.19 181 ILE A CA 1
ATOM 1388 C C . ILE A 1 181 ? -43.518 6.671 31.076 1.00 96.19 181 ILE A C 1
ATOM 1390 O O . ILE A 1 181 ? -44.666 7.075 30.867 1.00 96.19 181 ILE A O 1
ATOM 1394 N N . VAL A 1 182 ? -43.269 5.539 31.741 1.00 96.38 182 VAL A N 1
ATOM 1395 C CA . VAL A 1 182 ? -44.320 4.677 32.302 1.00 96.38 182 VAL A CA 1
ATOM 1396 C C . VAL A 1 182 ? -45.099 5.401 33.401 1.00 96.38 182 VAL A C 1
ATOM 1398 O O . VAL A 1 182 ? -46.333 5.392 33.370 1.00 96.38 182 VAL A O 1
ATOM 1401 N N . ASP A 1 183 ? -44.416 6.085 34.319 1.00 95.56 183 ASP A N 1
ATOM 1402 C CA . ASP A 1 183 ? -45.045 6.846 35.403 1.00 95.56 183 ASP A CA 1
ATOM 1403 C C . ASP A 1 183 ? -45.920 7.985 34.873 1.00 95.56 183 ASP A C 1
ATOM 1405 O O . ASP A 1 183 ? -47.066 8.150 35.305 1.00 95.56 183 ASP A O 1
ATOM 1409 N N . VAL A 1 184 ? -45.424 8.743 33.888 1.00 95.88 184 VAL A N 1
ATOM 1410 C CA . VAL A 1 184 ? -46.196 9.808 33.231 1.00 95.88 184 VAL A CA 1
ATOM 1411 C C . VAL A 1 184 ? -47.402 9.225 32.492 1.00 95.88 184 VAL A C 1
ATOM 1413 O O . VAL A 1 184 ? -48.513 9.740 32.631 1.00 95.88 184 VAL A O 1
ATOM 1416 N N . SER A 1 185 ? -47.223 8.125 31.754 1.00 95.19 185 SER A N 1
ATOM 1417 C CA . SER A 1 185 ? -48.315 7.432 31.061 1.00 95.19 185 SER A CA 1
ATOM 1418 C C . SER A 1 185 ? -49.401 6.964 32.038 1.00 95.19 185 SER A C 1
ATOM 1420 O O . SER A 1 185 ? -50.595 7.163 31.794 1.00 95.19 185 SER A O 1
ATOM 1422 N N . HIS A 1 186 ? -49.010 6.398 33.183 1.00 94.38 186 HIS A N 1
ATOM 1423 C CA . HIS A 1 186 ? -49.939 5.951 34.225 1.00 94.38 186 HIS A CA 1
ATOM 1424 C C . HIS A 1 186 ? -50.634 7.112 34.938 1.00 94.38 186 HIS A C 1
ATOM 1426 O O . HIS A 1 186 ? -51.831 7.043 35.217 1.00 94.38 186 HIS A O 1
ATOM 1432 N N . GLY A 1 187 ? -49.911 8.202 35.206 1.00 93.56 187 GLY A N 1
ATOM 1433 C CA . GLY A 1 187 ? -50.473 9.425 35.778 1.00 93.56 187 GLY A CA 1
ATOM 1434 C C . GLY A 1 187 ? -51.546 10.042 34.878 1.00 93.56 187 GLY A C 1
ATOM 1435 O O . GLY A 1 187 ? -52.629 10.392 35.356 1.00 93.56 187 GLY A O 1
ATOM 1436 N N . ILE A 1 188 ? -51.296 10.100 33.564 1.00 93.44 188 ILE A N 1
ATOM 1437 C CA . ILE A 1 188 ? -52.282 10.565 32.575 1.00 93.44 188 ILE A CA 1
ATOM 1438 C C . ILE A 1 188 ? -53.486 9.616 32.535 1.00 93.44 188 ILE A C 1
ATOM 1440 O O . ILE A 1 188 ? -54.625 10.083 32.551 1.00 93.44 188 ILE A O 1
ATOM 1444 N N . PHE A 1 189 ? -53.265 8.297 32.532 1.00 92.69 189 PHE A N 1
ATOM 1445 C CA . PHE A 1 189 ? -54.346 7.306 32.526 1.00 92.69 189 PHE A CA 1
ATOM 1446 C C . PHE A 1 189 ? -55.258 7.425 33.756 1.00 92.69 189 PHE A C 1
ATOM 1448 O O . PHE A 1 189 ? -56.481 7.480 33.613 1.00 92.69 189 PHE A O 1
ATOM 1455 N N . LYS A 1 190 ? -54.667 7.534 34.952 1.00 90.75 190 LYS A N 1
ATOM 1456 C CA . LYS A 1 190 ? -55.389 7.715 36.220 1.00 90.75 190 LYS A CA 1
ATOM 1457 C C . LYS A 1 190 ? -56.123 9.046 36.327 1.00 90.75 190 LYS A C 1
ATOM 1459 O O . LYS A 1 190 ? -57.149 9.098 36.977 1.00 90.75 190 LYS A O 1
ATOM 1464 N N . THR A 1 191 ? -55.597 10.118 35.737 1.00 89.25 191 THR A N 1
ATOM 1465 C CA . THR A 1 191 ? -56.262 11.435 35.771 1.00 89.25 191 THR A CA 1
ATOM 1466 C C . THR A 1 191 ? -57.450 11.489 34.808 1.00 89.25 191 THR A C 1
ATOM 1468 O O . THR A 1 191 ? -58.376 12.271 35.001 1.00 89.25 191 THR A O 1
ATOM 1471 N N . ARG A 1 192 ? -57.423 10.677 33.743 1.00 77.44 192 ARG A N 1
ATOM 1472 C CA . ARG A 1 192 ? -58.453 10.659 32.696 1.00 77.44 192 ARG A CA 1
ATOM 1473 C C . ARG A 1 192 ? -59.597 9.672 32.966 1.00 77.44 192 ARG A C 1
ATOM 1475 O O . ARG A 1 192 ? -60.586 9.720 32.237 1.00 77.44 192 ARG A O 1
ATOM 1482 N N . THR A 1 193 ? -59.439 8.781 33.943 1.00 59.03 193 THR A N 1
ATOM 1483 C CA . THR A 1 193 ? -60.433 7.779 34.368 1.00 59.03 193 THR A CA 1
ATOM 1484 C C . THR A 1 193 ? -61.008 8.187 35.712 1.00 59.03 193 THR A C 1
ATOM 1486 O O . THR A 1 193 ? -62.245 8.112 35.862 1.00 59.03 193 THR A O 1
#